Protein AF-A0A7W7C8W6-F1 (afdb_monomer_lite)

pLDDT: mean 89.53, std 11.48, range [35.94, 97.94]

Organism: NCBI:txid43355

Structure (mmCIF, N/CA/C/O backbone):
data_AF-A0A7W7C8W6-F1
#
_entry.id   AF-A0A7W7C8W6-F1
#
loop_
_atom_site.group_PDB
_atom_site.id
_atom_site.type_symbol
_atom_site.label_atom_id
_atom_site.label_alt_id
_atom_site.label_comp_id
_atom_site.label_asym_id
_atom_site.label_entity_id
_atom_site.label_seq_id
_atom_site.pdbx_PDB_ins_code
_atom_site.Cartn_x
_atom_site.Cartn_y
_atom_site.Cartn_z
_atom_site.occupancy
_atom_site.B_iso_or_equiv
_atom_site.auth_seq_id
_atom_site.auth_comp_id
_atom_site.auth_asym_id
_atom_site.auth_atom_id
_atom_site.pdbx_PDB_model_num
ATOM 1 N N . MET A 1 1 ? 19.438 -32.358 19.658 1.00 40.47 1 MET A N 1
ATOM 2 C CA . MET A 1 1 ? 19.385 -30.892 19.483 1.00 40.47 1 MET A CA 1
ATOM 3 C C . MET A 1 1 ? 19.204 -30.681 18.003 1.00 40.47 1 MET A C 1
ATOM 5 O O . MET A 1 1 ? 20.078 -31.104 17.265 1.00 40.47 1 MET A O 1
ATOM 9 N N . SER A 1 2 ? 18.005 -30.275 17.596 1.00 38.00 2 SER A N 1
ATOM 10 C CA . SER A 1 2 ? 17.568 -30.376 16.208 1.00 38.00 2 SER A CA 1
ATOM 11 C C . SER A 1 2 ? 18.281 -29.366 15.314 1.00 38.00 2 SER A C 1
ATOM 13 O O . SER A 1 2 ? 18.560 -28.243 15.733 1.00 38.00 2 SER A O 1
ATOM 15 N N . ASP A 1 3 ? 18.510 -29.778 14.070 1.00 37.16 3 ASP A N 1
ATOM 16 C CA . ASP A 1 3 ? 19.048 -29.007 12.943 1.00 37.16 3 ASP A CA 1
ATOM 17 C C . ASP A 1 3 ? 18.160 -27.810 12.514 1.00 37.16 3 ASP A C 1
ATOM 19 O O . ASP A 1 3 ? 18.299 -27.282 11.417 1.00 37.16 3 ASP A O 1
ATOM 23 N N . TYR A 1 4 ? 17.282 -27.313 13.395 1.00 40.34 4 TYR A N 1
ATOM 24 C CA . TYR A 1 4 ? 16.317 -26.229 13.147 1.00 40.34 4 TYR A CA 1
ATOM 25 C C . TYR A 1 4 ? 16.946 -24.849 12.889 1.00 40.34 4 TYR A C 1
ATOM 27 O O . TYR A 1 4 ? 16.232 -23.882 12.650 1.00 40.34 4 TYR A O 1
ATOM 35 N N . TRP A 1 5 ? 18.274 -24.731 1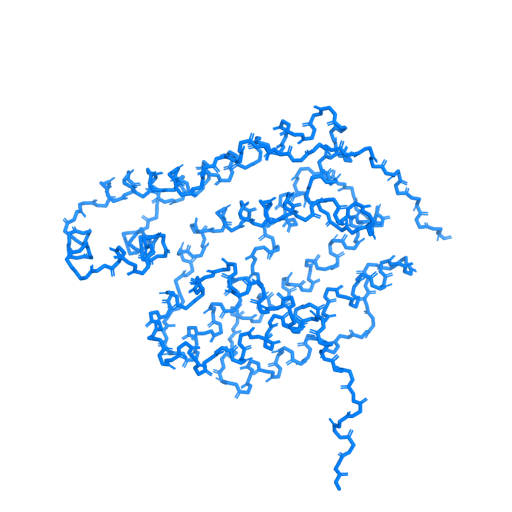2.954 1.00 36.94 5 TRP A N 1
ATOM 36 C CA . TRP A 1 5 ? 18.993 -23.476 12.724 1.00 36.94 5 TRP A CA 1
ATOM 37 C C . TRP A 1 5 ? 19.687 -23.411 11.357 1.00 36.94 5 TRP A C 1
ATOM 39 O O . TRP A 1 5 ? 20.414 -22.451 11.106 1.00 36.94 5 TRP A O 1
ATOM 49 N N . GLN A 1 6 ? 19.495 -24.394 10.469 1.00 35.94 6 GLN A N 1
ATOM 50 C CA . GLN A 1 6 ? 20.176 -24.431 9.165 1.00 35.94 6 GLN A CA 1
ATOM 51 C C . GLN A 1 6 ? 19.310 -24.062 7.948 1.00 35.94 6 GLN A C 1
ATOM 53 O O . GLN A 1 6 ? 19.853 -23.972 6.851 1.00 35.94 6 GLN A O 1
ATOM 58 N N . GLU A 1 7 ? 18.021 -23.753 8.107 1.00 47.50 7 GLU A N 1
ATOM 59 C CA . GLU A 1 7 ? 17.127 -23.501 6.966 1.00 47.50 7 GLU A CA 1
ATOM 60 C C . GLU A 1 7 ? 16.737 -22.013 6.820 1.00 47.50 7 GLU A C 1
ATOM 62 O O . GLU A 1 7 ? 16.164 -21.402 7.715 1.00 47.50 7 GLU A O 1
ATOM 67 N N . HIS A 1 8 ? 17.102 -21.439 5.665 1.00 53.28 8 HIS A N 1
ATOM 68 C CA . HIS A 1 8 ? 16.510 -20.266 4.995 1.00 53.28 8 HIS A CA 1
ATOM 69 C C . HIS A 1 8 ? 16.128 -19.051 5.866 1.00 53.28 8 HIS A C 1
ATOM 71 O O . HIS A 1 8 ? 14.981 -18.603 5.890 1.00 53.28 8 HIS A O 1
ATOM 77 N N . HIS A 1 9 ? 17.127 -18.456 6.519 1.00 77.19 9 HIS A N 1
ATOM 78 C CA . HIS A 1 9 ? 16.976 -17.303 7.413 1.00 77.19 9 HIS A CA 1
ATOM 79 C C . HIS A 1 9 ? 16.576 -16.002 6.698 1.00 77.19 9 HIS A C 1
ATOM 81 O O . HIS A 1 9 ? 17.183 -15.625 5.694 1.00 77.19 9 HIS A O 1
ATOM 87 N N . ILE A 1 10 ? 15.629 -15.252 7.279 1.00 87.00 10 ILE A N 1
ATOM 88 C CA . ILE A 1 10 ? 15.452 -13.819 6.981 1.00 87.00 10 ILE A CA 1
ATOM 89 C C . ILE A 1 10 ? 16.785 -13.124 7.261 1.00 87.00 10 ILE A C 1
ATOM 91 O O . ILE A 1 10 ? 17.295 -13.161 8.385 1.00 87.00 10 ILE A O 1
ATOM 95 N N . SER A 1 11 ? 17.364 -12.491 6.242 1.00 88.31 11 SER A N 1
ATOM 96 C CA . SER A 1 11 ? 18.671 -11.855 6.379 1.00 88.31 11 SER A CA 1
ATOM 97 C C . SER A 1 11 ? 18.609 -10.629 7.300 1.00 88.31 11 SER A C 1
ATOM 99 O O . SER A 1 11 ? 17.556 -10.023 7.522 1.00 88.31 11 SER A O 1
ATOM 101 N N . TYR A 1 12 ? 19.767 -10.200 7.809 1.00 88.69 12 TYR A N 1
ATOM 102 C CA . TYR A 1 12 ? 19.863 -8.936 8.545 1.00 88.69 12 TYR A CA 1
ATOM 103 C C . TYR A 1 12 ? 19.334 -7.750 7.720 1.00 88.69 12 TYR A C 1
ATOM 105 O O . TYR A 1 12 ? 18.649 -6.884 8.257 1.00 88.69 12 TYR A O 1
ATOM 113 N N . GLN A 1 13 ? 19.606 -7.730 6.411 1.00 85.06 13 GLN A N 1
ATOM 114 C CA . GLN A 1 13 ? 19.151 -6.667 5.513 1.00 85.06 13 GLN A CA 1
ATOM 115 C C . GLN A 1 13 ? 17.622 -6.639 5.389 1.00 85.06 13 GLN A C 1
ATOM 117 O O . GLN A 1 13 ? 17.035 -5.561 5.459 1.00 85.06 13 GLN A O 1
ATOM 122 N N . MET A 1 14 ? 16.974 -7.804 5.287 1.00 91.12 14 MET A N 1
ATOM 123 C CA . MET A 1 14 ? 15.509 -7.914 5.246 1.00 91.12 14 MET A CA 1
ATOM 124 C C . MET A 1 14 ? 14.875 -7.417 6.550 1.00 91.12 14 MET A C 1
ATOM 126 O O . MET A 1 14 ? 13.929 -6.631 6.517 1.00 91.12 14 MET A O 1
ATOM 130 N N . ASN A 1 15 ? 15.447 -7.781 7.702 1.00 91.88 15 ASN A N 1
ATOM 131 C CA . ASN A 1 15 ? 15.009 -7.258 9.001 1.00 91.88 15 ASN A CA 1
ATOM 132 C C . ASN A 1 15 ? 15.221 -5.740 9.119 1.00 91.88 15 ASN A C 1
ATOM 134 O O . ASN A 1 15 ? 14.347 -5.022 9.606 1.00 91.88 15 ASN A O 1
ATOM 138 N N . ALA A 1 16 ? 16.358 -5.222 8.650 1.00 89.50 16 ALA A N 1
ATOM 139 C CA . ALA A 1 16 ? 16.623 -3.787 8.645 1.00 89.50 16 ALA A CA 1
ATOM 140 C C . ALA A 1 16 ? 15.630 -3.026 7.746 1.00 89.50 16 ALA A C 1
ATOM 142 O O . ALA A 1 16 ? 15.145 -1.965 8.142 1.00 89.50 16 ALA A O 1
ATOM 143 N N . ARG A 1 17 ? 15.280 -3.573 6.571 1.00 88.12 17 ARG A N 1
ATOM 144 C CA . ARG A 1 17 ? 14.260 -3.007 5.670 1.00 88.12 17 ARG A CA 1
ATOM 145 C C . ARG A 1 17 ? 12.871 -3.045 6.316 1.00 88.12 17 ARG A C 1
ATOM 147 O O . ARG A 1 17 ? 12.178 -2.032 6.301 1.00 88.12 17 ARG A O 1
ATOM 154 N N . ALA A 1 18 ? 12.511 -4.142 6.987 1.00 92.75 18 ALA A N 1
ATOM 155 C CA . ALA A 1 18 ? 11.279 -4.254 7.775 1.00 92.75 18 ALA A CA 1
ATOM 156 C C . ALA A 1 18 ? 11.186 -3.191 8.878 1.00 92.75 18 ALA A C 1
ATOM 158 O O . ALA A 1 18 ? 10.145 -2.553 9.031 1.00 92.75 18 ALA A O 1
ATOM 159 N N . HIS A 1 19 ? 12.274 -2.942 9.610 1.00 93.38 19 HIS A N 1
ATOM 160 C CA . HIS A 1 19 ? 12.319 -1.878 10.613 1.00 93.38 19 HIS A CA 1
ATOM 161 C C . HIS A 1 19 ? 12.107 -0.488 10.011 1.00 93.38 19 HIS A C 1
ATOM 163 O O . HIS A 1 19 ? 11.262 0.252 10.511 1.00 93.38 19 HIS A O 1
ATOM 169 N N . ARG A 1 20 ? 12.822 -0.151 8.929 1.00 88.69 20 ARG A N 1
ATOM 170 C CA . ARG A 1 20 ? 12.651 1.144 8.251 1.00 88.69 20 ARG A CA 1
ATOM 171 C C . ARG A 1 20 ? 11.220 1.337 7.761 1.00 88.69 20 ARG A C 1
ATOM 173 O O . ARG A 1 20 ? 10.643 2.390 8.002 1.00 88.69 20 ARG A O 1
ATOM 180 N N . PHE A 1 21 ? 10.634 0.308 7.151 1.00 87.94 21 PHE A N 1
ATOM 181 C CA . PHE A 1 21 ? 9.256 0.360 6.665 1.00 87.94 21 PHE A CA 1
ATOM 182 C C . PHE A 1 21 ? 8.245 0.562 7.803 1.00 87.94 21 PHE A C 1
ATOM 184 O O . PHE A 1 21 ? 7.331 1.377 7.703 1.00 87.94 21 PHE A O 1
ATOM 191 N N . LEU A 1 22 ? 8.436 -0.117 8.937 1.00 90.38 22 LEU A N 1
ATOM 192 C CA . LEU A 1 22 ? 7.602 0.083 10.125 1.00 90.38 22 LEU A CA 1
ATOM 193 C C . LEU A 1 22 ? 7.703 1.496 10.701 1.00 90.38 22 LEU A C 1
ATOM 195 O O . LEU A 1 22 ? 6.698 2.044 11.163 1.00 90.38 22 LEU A O 1
ATOM 199 N N . ASP A 1 23 ? 8.905 2.064 10.699 1.00 88.94 23 ASP A N 1
ATOM 200 C CA . ASP A 1 23 ? 9.144 3.417 11.189 1.00 88.94 23 ASP A CA 1
ATOM 201 C C . ASP A 1 23 ? 8.553 4.460 10.220 1.00 88.94 23 ASP A C 1
ATOM 203 O O . ASP A 1 23 ? 7.921 5.410 10.683 1.00 88.94 23 ASP A O 1
ATOM 207 N N . TYR A 1 24 ? 8.638 4.227 8.901 1.00 82.88 24 TYR A N 1
ATOM 208 C CA . TYR A 1 24 ? 7.959 5.018 7.863 1.00 82.88 24 TYR A CA 1
ATOM 209 C C . TYR A 1 24 ? 6.437 5.022 8.054 1.00 82.88 24 TYR A C 1
ATOM 211 O O . TYR A 1 24 ? 5.813 6.082 8.129 1.00 82.88 24 TYR A O 1
ATOM 219 N N . LEU A 1 25 ? 5.835 3.841 8.242 1.00 82.81 25 LEU A N 1
ATOM 220 C CA . LEU A 1 25 ? 4.402 3.717 8.520 1.00 82.81 25 LEU A CA 1
ATOM 221 C C . LEU A 1 25 ? 3.999 4.367 9.853 1.00 82.81 25 LEU A C 1
ATOM 223 O O . LEU A 1 25 ? 2.813 4.615 10.075 1.00 82.81 25 LEU A O 1
ATOM 227 N N . ASN A 1 26 ? 4.947 4.641 10.757 1.00 82.62 26 ASN A N 1
ATOM 228 C CA . ASN A 1 26 ? 4.735 5.379 12.005 1.00 82.62 26 ASN A CA 1
ATOM 229 C C . ASN A 1 26 ? 3.514 4.875 12.806 1.00 82.62 26 ASN A C 1
ATOM 231 O O . ASN A 1 26 ? 2.626 5.632 13.224 1.00 82.62 26 ASN A O 1
ATOM 235 N N . GLY A 1 27 ? 3.433 3.550 12.952 1.00 82.75 27 GLY A N 1
ATOM 236 C CA . GLY A 1 27 ? 2.354 2.878 13.672 1.00 82.75 27 GLY A CA 1
ATOM 237 C C . GLY A 1 27 ? 1.001 2.864 12.955 1.00 82.75 27 GLY A C 1
ATOM 238 O O . GLY A 1 27 ? 0.001 2.572 13.602 1.00 82.75 27 GLY A O 1
ATOM 239 N N . PHE A 1 28 ? 0.934 3.138 11.649 1.00 85.38 28 PHE A N 1
ATOM 240 C CA . PHE A 1 28 ? -0.309 3.120 10.865 1.00 85.38 28 PHE A CA 1
ATOM 241 C C . PHE A 1 28 ? -1.174 1.880 11.140 1.00 85.38 28 PHE A C 1
ATOM 243 O O . PHE A 1 28 ? -2.327 2.026 11.545 1.00 85.38 28 PHE A O 1
ATOM 250 N N . ASN A 1 29 ? -0.610 0.668 11.036 1.00 87.56 29 ASN A N 1
ATOM 251 C CA . ASN A 1 29 ? -1.344 -0.583 11.281 1.00 87.56 29 ASN A CA 1
ATOM 252 C C . ASN A 1 29 ? -1.910 -0.672 12.713 1.00 87.56 29 ASN A C 1
ATOM 254 O O . ASN A 1 29 ? -2.996 -1.200 12.940 1.00 87.56 29 ASN A O 1
ATOM 258 N N . LEU A 1 30 ? -1.186 -0.121 13.690 1.00 89.06 30 LEU A N 1
ATOM 259 C CA . LEU A 1 30 ? -1.541 -0.157 15.110 1.00 89.06 30 LEU A CA 1
ATOM 260 C C . LEU A 1 30 ? -2.750 0.735 15.436 1.00 89.06 30 LEU A C 1
ATOM 262 O O . LEU A 1 30 ? -3.460 0.485 16.416 1.00 89.06 30 LEU A O 1
ATOM 266 N N . ARG A 1 31 ? -3.015 1.764 14.619 1.00 85.88 31 ARG A N 1
ATOM 267 C CA . ARG A 1 31 ? -4.116 2.714 14.850 1.00 85.88 31 ARG A CA 1
ATOM 268 C C . ARG A 1 31 ? -5.490 2.090 14.630 1.00 85.88 31 ARG A C 1
ATOM 270 O O . ARG A 1 31 ? -6.416 2.447 15.356 1.00 85.88 31 ARG A O 1
ATOM 277 N N . PHE A 1 32 ? -5.606 1.130 13.709 1.00 83.88 32 PHE A N 1
ATOM 278 C CA . PHE A 1 32 ? -6.861 0.425 13.411 1.00 83.88 32 PHE A CA 1
ATOM 279 C C . PHE A 1 32 ? -7.350 -0.411 14.594 1.00 83.88 32 PHE A C 1
ATOM 281 O O . PHE A 1 32 ? -8.530 -0.376 14.927 1.00 83.88 32 PHE A O 1
ATOM 288 N N . GLY A 1 33 ? -6.431 -1.091 15.284 1.00 82.75 33 GLY A N 1
ATOM 289 C CA . GLY A 1 33 ? -6.731 -1.835 16.508 1.00 82.75 33 GLY A CA 1
ATOM 290 C C . GLY A 1 33 ? -6.661 -0.990 17.785 1.00 82.75 33 GLY A C 1
ATOM 291 O O . GLY A 1 33 ? -6.799 -1.530 18.880 1.00 82.75 33 GLY A O 1
ATOM 292 N N . HIS A 1 34 ? -6.392 0.319 17.696 1.00 85.88 34 HIS A N 1
ATOM 293 C CA . HIS A 1 34 ? -6.176 1.202 18.853 1.00 85.88 34 HIS A CA 1
ATOM 294 C C . HIS A 1 34 ? -5.159 0.644 19.864 1.00 85.88 34 HIS A C 1
ATOM 296 O O . HIS A 1 34 ? -5.422 0.575 21.068 1.00 85.88 34 HIS A O 1
ATOM 302 N N . TYR A 1 35 ? -4.019 0.155 19.378 1.00 90.31 35 TYR A N 1
ATOM 303 C CA . TYR A 1 35 ? -2.951 -0.372 20.227 1.00 90.31 35 TYR A CA 1
ATOM 304 C C . TYR A 1 35 ? -2.388 0.705 21.160 1.00 90.31 35 TYR A C 1
ATOM 306 O O . TYR A 1 35 ? -2.046 1.807 20.738 1.00 90.31 35 TYR A O 1
ATOM 314 N N . THR A 1 36 ? -2.259 0.371 22.442 1.00 90.31 36 THR A N 1
ATOM 315 C CA . THR A 1 36 ? -1.471 1.160 23.396 1.00 90.31 36 THR A CA 1
ATOM 316 C C . THR A 1 36 ? 0.022 1.003 23.104 1.00 90.31 36 THR A C 1
ATOM 318 O O . THR A 1 36 ? 0.437 0.027 22.483 1.00 90.31 36 THR A O 1
ATOM 321 N N . ALA A 1 37 ? 0.861 1.905 23.619 1.00 90.12 37 ALA A N 1
ATOM 322 C CA . ALA A 1 37 ? 2.315 1.794 23.466 1.00 90.12 37 ALA A CA 1
ATOM 323 C C . ALA A 1 37 ? 2.876 0.455 23.994 1.00 90.12 37 ALA A C 1
ATOM 325 O O . ALA A 1 37 ? 3.770 -0.131 23.388 1.00 90.12 37 ALA A O 1
ATOM 326 N N . ALA A 1 38 ? 2.322 -0.061 25.097 1.00 93.75 38 ALA A N 1
ATOM 327 C CA . ALA A 1 38 ? 2.736 -1.341 25.666 1.00 93.75 38 ALA A CA 1
ATOM 328 C C . ALA A 1 38 ? 2.326 -2.531 24.784 1.00 93.75 38 ALA A C 1
ATOM 330 O O . ALA A 1 38 ? 3.111 -3.458 24.597 1.00 93.75 38 ALA A O 1
ATOM 331 N N . GLU A 1 39 ? 1.115 -2.512 24.222 1.00 94.88 39 GLU A N 1
ATOM 332 C CA . GLU A 1 39 ? 0.672 -3.543 23.276 1.00 94.88 39 GLU A CA 1
ATOM 333 C C . GLU A 1 39 ? 1.477 -3.475 21.974 1.00 94.88 39 GLU A C 1
ATOM 335 O O . GLU A 1 39 ? 1.936 -4.506 21.492 1.00 94.88 39 GLU A O 1
ATOM 340 N N . ALA A 1 40 ? 1.711 -2.268 21.449 1.00 93.44 40 ALA A N 1
ATOM 341 C CA . ALA A 1 40 ? 2.534 -2.022 20.268 1.00 93.44 40 ALA A CA 1
ATOM 342 C C . ALA A 1 40 ? 3.946 -2.600 20.430 1.00 93.44 40 ALA A C 1
ATOM 344 O O . ALA A 1 40 ? 4.436 -3.298 19.545 1.00 93.44 40 ALA A O 1
ATOM 345 N N . ALA A 1 41 ? 4.580 -2.379 21.587 1.00 93.81 41 ALA A N 1
ATOM 346 C CA . ALA A 1 41 ? 5.891 -2.947 21.890 1.00 93.81 41 ALA A CA 1
ATOM 347 C C . ALA A 1 41 ? 5.882 -4.487 21.893 1.00 93.81 41 ALA A C 1
ATOM 349 O O . ALA A 1 41 ? 6.848 -5.099 21.444 1.00 93.81 41 ALA A O 1
ATOM 350 N N . ARG A 1 42 ? 4.790 -5.117 22.351 1.00 95.31 42 ARG A N 1
ATOM 351 C CA . ARG A 1 42 ? 4.650 -6.585 22.376 1.00 95.31 42 ARG A CA 1
ATOM 352 C C . ARG A 1 42 ? 4.468 -7.192 20.989 1.00 95.31 42 ARG A C 1
ATOM 354 O O . ARG A 1 42 ? 4.989 -8.274 20.749 1.00 95.31 42 ARG A O 1
ATOM 361 N N . VAL A 1 43 ? 3.745 -6.520 20.091 1.00 96.06 43 VAL A N 1
ATOM 362 C CA . VAL A 1 43 ? 3.512 -7.026 18.725 1.00 96.06 43 VAL A CA 1
ATOM 363 C C . VAL A 1 43 ? 4.586 -6.599 17.726 1.00 96.06 43 VAL A C 1
ATOM 365 O O . VAL A 1 43 ? 4.661 -7.171 16.644 1.00 96.06 43 VAL A O 1
ATOM 368 N N . ARG A 1 44 ? 5.462 -5.645 18.070 1.00 95.00 44 ARG A N 1
ATOM 369 C CA . ARG A 1 44 ? 6.531 -5.177 17.170 1.00 95.00 44 ARG A CA 1
ATOM 370 C C . ARG A 1 44 ? 7.418 -6.310 16.623 1.00 95.00 44 ARG A C 1
ATOM 372 O O . ARG A 1 44 ? 7.659 -6.282 15.421 1.00 95.00 44 ARG A O 1
ATOM 379 N N . PRO A 1 45 ? 7.867 -7.312 17.408 1.00 95.12 45 PRO A N 1
ATOM 380 C CA . PRO A 1 45 ? 8.649 -8.424 16.860 1.00 95.12 45 PRO A CA 1
ATOM 381 C C . PRO A 1 45 ? 7.906 -9.210 15.771 1.00 95.12 45 PRO A C 1
ATOM 383 O O . PRO A 1 45 ? 8.490 -9.509 14.735 1.00 95.12 45 PRO A O 1
ATOM 386 N N . LEU A 1 46 ? 6.606 -9.467 15.960 1.00 95.69 46 LEU A N 1
ATOM 387 C CA . LEU A 1 46 ? 5.759 -10.098 14.942 1.00 95.69 46 LEU A CA 1
ATOM 388 C C . LEU A 1 46 ? 5.689 -9.239 13.676 1.00 95.69 46 LEU A C 1
ATOM 390 O O . LEU A 1 46 ? 5.828 -9.760 12.576 1.00 95.69 46 LEU A O 1
ATOM 394 N N . MET A 1 47 ? 5.488 -7.927 13.820 1.00 96.44 47 MET A N 1
ATOM 395 C CA . MET A 1 47 ? 5.415 -7.019 12.672 1.00 96.44 47 MET A CA 1
ATOM 396 C C . MET A 1 47 ? 6.725 -7.008 11.870 1.00 96.44 47 MET A C 1
ATOM 398 O O . MET A 1 47 ? 6.692 -7.002 10.642 1.00 96.44 47 MET A O 1
ATOM 402 N N . VAL A 1 48 ? 7.873 -7.024 12.559 1.00 95.81 48 VAL A N 1
ATOM 403 C CA . VAL A 1 48 ? 9.196 -7.107 11.920 1.00 95.81 48 VAL A CA 1
ATOM 404 C C . VAL A 1 48 ? 9.336 -8.426 11.168 1.00 95.81 48 VAL A C 1
ATOM 406 O O . VAL A 1 48 ? 9.705 -8.408 9.999 1.00 95.81 48 VAL A O 1
ATOM 409 N N . GLN A 1 49 ? 8.976 -9.548 11.795 1.00 95.88 49 GLN A N 1
ATOM 410 C CA . GLN A 1 49 ? 9.036 -10.864 11.160 1.00 95.88 49 GLN A CA 1
ATOM 411 C C . GLN A 1 49 ? 8.107 -10.957 9.941 1.00 95.88 49 GLN A C 1
ATOM 413 O O . GLN A 1 49 ? 8.518 -11.465 8.902 1.00 95.88 49 GLN A O 1
ATOM 418 N N . TYR A 1 50 ? 6.883 -10.429 10.034 1.00 96.56 50 TYR A N 1
ATOM 419 C CA . TYR A 1 50 ? 5.918 -10.406 8.932 1.00 96.56 50 TYR A CA 1
ATOM 420 C C . TYR A 1 50 ? 6.493 -9.691 7.702 1.00 96.56 50 TYR A C 1
ATOM 422 O O . TYR A 1 50 ? 6.518 -10.257 6.609 1.00 96.56 50 TYR A O 1
ATOM 430 N N . TYR A 1 51 ? 7.016 -8.473 7.877 1.00 95.69 51 TYR A N 1
ATOM 431 C CA . TYR A 1 51 ? 7.635 -7.742 6.769 1.00 95.69 51 TYR A CA 1
ATOM 432 C C . TYR A 1 51 ? 8.977 -8.348 6.343 1.00 95.69 51 TYR A C 1
ATOM 434 O O . TYR A 1 51 ? 9.321 -8.292 5.168 1.00 95.69 51 TYR A O 1
ATOM 442 N N . GLY A 1 52 ? 9.723 -8.976 7.251 1.00 95.38 52 GLY A N 1
ATOM 443 C CA . GLY A 1 52 ? 10.927 -9.728 6.906 1.00 95.38 52 GLY A CA 1
ATOM 444 C C . GLY A 1 52 ? 10.630 -10.895 5.958 1.00 95.38 52 GLY A C 1
ATOM 445 O O . GLY A 1 52 ? 11.362 -11.091 4.992 1.00 95.38 52 GLY A O 1
ATOM 446 N N . LEU A 1 53 ? 9.529 -11.623 6.182 1.00 95.81 53 LEU A N 1
ATOM 447 C CA . LEU A 1 53 ? 9.066 -12.699 5.297 1.00 95.81 53 LEU A CA 1
ATOM 448 C C . LEU A 1 53 ? 8.558 -12.171 3.954 1.00 95.81 53 LEU A C 1
ATOM 450 O O . LEU A 1 53 ? 8.832 -12.781 2.925 1.00 95.81 53 LEU A O 1
ATOM 454 N N . MET A 1 54 ? 7.882 -11.020 3.946 1.00 95.44 54 MET A N 1
ATOM 455 C CA . MET A 1 54 ? 7.549 -10.312 2.706 1.00 95.44 54 MET A CA 1
ATOM 456 C C . MET A 1 54 ? 8.825 -10.006 1.903 1.00 95.44 54 MET A C 1
ATOM 458 O O . MET A 1 54 ? 8.930 -10.399 0.749 1.00 95.44 54 MET A O 1
ATOM 462 N N . TYR A 1 55 ? 9.843 -9.396 2.518 1.00 93.81 55 TYR A N 1
ATOM 463 C CA . TYR A 1 55 ? 11.105 -9.104 1.824 1.00 93.81 55 TYR A CA 1
ATOM 464 C C . TYR A 1 55 ? 11.907 -10.354 1.437 1.00 93.81 55 TYR A C 1
ATOM 466 O O . TYR A 1 55 ? 12.682 -10.311 0.484 1.00 93.81 55 TYR A O 1
ATOM 474 N N . LYS A 1 56 ? 11.727 -11.480 2.138 1.00 94.69 56 LYS A N 1
ATOM 475 C CA . LYS A 1 56 ? 12.240 -12.781 1.686 1.00 94.69 56 LYS A CA 1
ATOM 476 C C . LYS A 1 56 ? 11.560 -13.212 0.386 1.00 94.69 56 LYS A C 1
ATOM 478 O O . LYS A 1 56 ? 12.260 -13.638 -0.526 1.00 94.69 56 LYS A O 1
ATOM 483 N N . GLY A 1 57 ? 10.235 -13.080 0.293 1.00 94.81 57 GLY A N 1
ATOM 484 C CA . GLY A 1 57 ? 9.481 -13.336 -0.937 1.00 94.81 57 GLY A CA 1
ATOM 485 C C . GLY A 1 57 ? 9.969 -12.469 -2.095 1.00 94.81 57 GLY A C 1
ATOM 486 O O . GLY A 1 57 ? 10.400 -13.011 -3.107 1.00 94.81 57 GLY A O 1
ATOM 487 N N . ASP A 1 58 ? 10.002 -11.152 -1.885 1.00 93.06 58 ASP A N 1
ATOM 488 C CA . ASP A 1 58 ? 10.530 -10.143 -2.818 1.00 93.06 58 ASP A CA 1
ATOM 489 C C . ASP A 1 58 ? 11.888 -10.568 -3.407 1.00 93.06 58 ASP A C 1
ATOM 491 O O . ASP A 1 58 ? 12.033 -10.788 -4.606 1.00 93.06 58 ASP A O 1
ATOM 495 N N . PHE A 1 59 ? 12.854 -10.860 -2.534 1.00 92.81 59 PHE A N 1
ATOM 496 C CA . PHE A 1 59 ? 14.194 -11.292 -2.925 1.00 92.81 59 PHE A CA 1
ATOM 497 C C . PHE A 1 59 ? 14.229 -12.598 -3.734 1.00 92.81 59 PHE A C 1
ATOM 499 O O . PHE A 1 59 ? 15.014 -12.717 -4.678 1.00 92.81 59 PHE A O 1
ATOM 506 N N . LEU A 1 60 ? 13.419 -13.597 -3.368 1.00 94.25 60 LEU A N 1
ATOM 507 C CA . LEU A 1 60 ? 13.352 -14.866 -4.102 1.00 94.25 60 LEU A CA 1
ATOM 508 C C . LEU A 1 60 ? 12.798 -14.653 -5.516 1.00 94.25 60 LEU A C 1
ATOM 510 O O . LEU A 1 60 ? 13.325 -15.225 -6.474 1.00 94.25 60 LEU A O 1
ATOM 514 N N . TYR A 1 61 ? 11.776 -13.807 -5.657 1.00 94.69 61 TYR A N 1
ATOM 515 C CA . TYR A 1 61 ? 11.217 -13.457 -6.960 1.00 94.69 61 TYR A CA 1
ATOM 516 C C . TYR A 1 61 ? 12.185 -12.620 -7.793 1.00 94.69 61 TYR A C 1
ATOM 518 O O . TYR A 1 61 ? 12.394 -12.948 -8.958 1.00 94.69 61 TYR A O 1
ATOM 526 N N . GLU A 1 62 ? 12.862 -11.627 -7.219 1.00 91.19 62 GLU A N 1
ATOM 527 C CA . GLU A 1 62 ? 13.907 -10.882 -7.929 1.00 91.19 62 GLU A CA 1
ATOM 528 C C . GLU A 1 62 ? 15.048 -11.794 -8.413 1.00 91.19 62 GLU A C 1
ATOM 530 O O . GLU A 1 62 ? 15.599 -11.601 -9.497 1.00 91.19 62 GLU A O 1
ATOM 535 N N . GLN A 1 63 ? 15.449 -12.804 -7.631 1.00 91.25 63 GLN A N 1
ATOM 536 C CA . GLN A 1 63 ? 16.435 -13.786 -8.095 1.00 91.25 63 GLN A CA 1
ATOM 537 C C . GLN A 1 63 ? 15.930 -14.577 -9.300 1.00 91.25 63 GLN A C 1
ATOM 539 O O . GLN A 1 63 ? 16.677 -14.744 -10.266 1.00 91.25 63 GLN A O 1
ATOM 544 N N . ALA A 1 64 ? 14.682 -15.048 -9.265 1.00 93.38 64 ALA A N 1
ATOM 545 C CA . ALA A 1 64 ? 14.078 -15.721 -10.409 1.00 93.38 64 ALA A CA 1
ATOM 546 C C . ALA A 1 64 ? 14.018 -14.802 -11.636 1.00 93.38 64 ALA A C 1
ATOM 548 O O . ALA A 1 64 ? 14.400 -15.233 -12.724 1.00 93.38 64 ALA A O 1
ATOM 549 N N . GLN A 1 65 ? 13.666 -13.526 -11.459 1.00 91.75 65 GLN A N 1
ATOM 550 C CA . GLN A 1 65 ? 13.651 -12.530 -12.533 1.00 91.75 65 GLN A CA 1
ATOM 551 C C . GLN A 1 65 ? 15.041 -12.356 -13.161 1.00 91.75 65 GLN A C 1
ATOM 553 O O . GLN A 1 65 ? 15.170 -12.386 -14.384 1.00 91.75 65 GLN A O 1
ATOM 558 N N . ARG A 1 66 ? 16.107 -12.274 -12.349 1.00 89.00 66 ARG A N 1
ATOM 559 C CA . ARG A 1 66 ? 17.502 -12.225 -12.840 1.00 89.00 66 ARG A CA 1
ATOM 560 C C . ARG A 1 66 ? 17.901 -13.487 -13.619 1.00 89.00 66 ARG A C 1
ATOM 562 O O . ARG A 1 66 ? 18.800 -13.428 -14.454 1.00 89.00 66 ARG A O 1
ATOM 569 N N . MET A 1 67 ? 17.233 -14.613 -13.367 1.00 92.38 67 MET A N 1
ATOM 570 C CA . MET A 1 67 ? 17.378 -15.869 -14.114 1.00 92.38 67 MET A CA 1
ATOM 571 C C . MET A 1 67 ? 16.381 -16.009 -15.279 1.00 92.38 67 MET A C 1
ATOM 573 O O . MET A 1 67 ? 16.365 -17.048 -15.936 1.00 92.38 67 MET A O 1
ATOM 577 N N . GLY A 1 68 ? 15.566 -14.987 -15.555 1.00 92.12 68 GLY A N 1
ATOM 578 C CA . GLY A 1 68 ? 14.597 -14.984 -16.651 1.00 92.12 68 GLY A CA 1
ATOM 579 C C . GLY A 1 68 ? 13.271 -15.684 -16.343 1.00 92.12 68 GLY A C 1
ATOM 580 O O . GLY A 1 68 ? 12.622 -16.153 -17.271 1.00 92.12 68 GLY A O 1
ATOM 581 N N . SER A 1 69 ? 12.867 -15.795 -15.073 1.00 94.94 69 SER A N 1
ATOM 582 C CA . SER A 1 69 ? 11.587 -16.396 -14.674 1.00 94.94 69 SER A CA 1
ATOM 583 C C . SER A 1 69 ? 10.754 -15.468 -13.792 1.00 94.94 69 SER A C 1
ATOM 585 O O . SER A 1 69 ? 11.258 -14.862 -12.851 1.00 94.94 69 SER A O 1
ATOM 587 N N . SER A 1 70 ? 9.450 -15.395 -14.060 1.00 94.69 70 SER A N 1
ATOM 588 C CA . SER A 1 70 ? 8.472 -14.679 -13.229 1.00 94.69 70 SER A CA 1
ATOM 589 C C . SER A 1 70 ? 7.925 -15.514 -12.062 1.00 94.69 70 SER A C 1
ATOM 591 O O . SER A 1 70 ? 7.064 -15.055 -11.312 1.00 94.69 70 SER A O 1
ATOM 593 N N . THR A 1 71 ? 8.411 -16.745 -11.890 1.00 95.38 71 THR A N 1
ATOM 594 C CA . THR A 1 71 ? 7.953 -17.684 -10.859 1.00 95.38 71 THR A CA 1
ATOM 595 C C . THR A 1 71 ? 9.125 -18.284 -10.100 1.00 95.38 71 THR A C 1
ATOM 597 O O . THR A 1 71 ? 10.204 -18.472 -10.657 1.00 95.38 71 THR A O 1
ATOM 600 N N . ILE A 1 72 ? 8.896 -18.645 -8.842 1.00 94.88 72 ILE A N 1
ATOM 601 C CA . ILE A 1 72 ? 9.882 -19.325 -8.001 1.00 94.88 72 ILE A CA 1
ATOM 602 C C . ILE A 1 72 ? 9.476 -20.782 -7.781 1.00 94.88 72 ILE A C 1
ATOM 604 O O . ILE A 1 72 ? 8.305 -21.130 -7.890 1.00 94.88 72 ILE A O 1
ATOM 608 N N . THR A 1 73 ? 10.441 -21.638 -7.452 1.00 92.50 73 THR A N 1
ATOM 609 C CA . THR A 1 73 ? 10.174 -23.002 -6.961 1.00 92.50 73 THR A CA 1
ATOM 610 C C . THR A 1 73 ? 10.181 -23.077 -5.434 1.00 92.50 73 THR A C 1
ATOM 612 O O . THR A 1 73 ? 9.568 -23.968 -4.852 1.00 92.50 73 THR A O 1
ATOM 615 N N . ASP A 1 74 ? 10.892 -22.157 -4.777 1.00 92.12 74 ASP A N 1
ATOM 616 C CA . ASP A 1 74 ? 10.992 -22.065 -3.321 1.00 92.12 74 ASP A CA 1
ATOM 617 C C . ASP A 1 74 ? 9.912 -21.128 -2.760 1.00 92.12 74 ASP A C 1
ATOM 619 O O . ASP A 1 74 ? 10.103 -19.921 -2.674 1.00 92.12 74 ASP A O 1
ATOM 623 N N . HIS A 1 75 ? 8.780 -21.686 -2.330 1.00 94.69 75 HIS A N 1
ATOM 624 C CA . HIS A 1 75 ? 7.705 -20.924 -1.678 1.00 94.69 75 HIS A CA 1
ATOM 625 C C . HIS A 1 75 ? 7.844 -20.884 -0.143 1.00 94.69 75 HIS A C 1
ATOM 627 O O . HIS A 1 75 ? 6.837 -20.754 0.562 1.00 94.69 75 HIS A O 1
ATOM 633 N N . SER A 1 76 ? 9.054 -21.033 0.412 1.00 94.06 76 SER A N 1
ATOM 634 C CA . SER A 1 76 ? 9.279 -21.044 1.870 1.00 94.06 76 SER A CA 1
ATOM 635 C C . SER A 1 76 ? 8.764 -19.779 2.557 1.00 94.06 76 SER A C 1
ATOM 637 O O . SER A 1 76 ? 8.114 -19.877 3.592 1.00 94.06 76 SER A O 1
ATOM 639 N N . TRP A 1 77 ? 8.939 -18.602 1.943 1.00 95.44 77 TRP A N 1
ATOM 640 C CA . TRP A 1 77 ? 8.441 -17.328 2.483 1.00 95.44 77 TRP A CA 1
ATOM 641 C C . TRP A 1 77 ? 6.929 -17.357 2.770 1.00 95.44 77 TRP A C 1
ATOM 643 O O . TRP A 1 77 ? 6.483 -16.866 3.808 1.00 95.44 77 TRP A O 1
ATOM 653 N N . LYS A 1 78 ? 6.142 -17.967 1.871 1.00 96.69 78 LYS A N 1
ATOM 654 C CA . LYS A 1 78 ? 4.681 -18.049 1.979 1.00 96.69 78 LYS A CA 1
ATOM 655 C C . LYS A 1 78 ? 4.284 -19.029 3.075 1.00 96.69 78 LYS A C 1
ATOM 657 O O . LYS A 1 78 ? 3.445 -18.703 3.910 1.00 96.69 78 LYS A O 1
ATOM 662 N N . HIS A 1 79 ? 4.913 -20.205 3.104 1.00 96.56 79 HIS A N 1
ATOM 663 C CA . HIS A 1 79 ? 4.674 -21.208 4.144 1.00 96.56 79 HIS A CA 1
ATOM 664 C C . HIS A 1 79 ? 5.008 -20.659 5.537 1.00 96.56 79 HIS A C 1
ATOM 666 O O . HIS A 1 79 ? 4.162 -20.707 6.427 1.00 96.56 79 HIS A O 1
ATOM 672 N N . GLU A 1 80 ? 6.179 -20.043 5.698 1.00 95.88 80 GLU A N 1
ATOM 673 C CA . GLU A 1 80 ? 6.615 -19.429 6.956 1.00 95.88 80 GLU A CA 1
ATOM 674 C C . GLU A 1 80 ? 5.702 -18.269 7.380 1.00 95.88 80 GLU A C 1
ATOM 676 O O . GLU A 1 80 ? 5.424 -18.107 8.566 1.00 95.88 80 GLU A O 1
ATOM 681 N N . MET A 1 81 ? 5.185 -17.475 6.434 1.00 96.69 81 MET A N 1
ATOM 682 C CA . MET A 1 81 ? 4.229 -16.404 6.739 1.00 96.69 81 MET A CA 1
ATOM 683 C C . MET A 1 81 ? 2.903 -16.973 7.248 1.00 96.69 81 MET A C 1
ATOM 685 O O . MET A 1 81 ? 2.354 -16.478 8.234 1.00 96.69 81 MET A O 1
ATOM 689 N N . ILE A 1 82 ? 2.405 -18.037 6.616 1.00 97.81 82 ILE A N 1
ATOM 690 C CA . ILE A 1 82 ? 1.195 -18.741 7.053 1.00 97.81 82 ILE A CA 1
ATOM 691 C C . ILE A 1 82 ? 1.395 -19.327 8.456 1.00 97.81 82 ILE A C 1
ATOM 693 O O . ILE A 1 82 ? 0.523 -19.166 9.312 1.00 97.81 82 ILE A O 1
ATOM 697 N N . GLU A 1 83 ? 2.523 -19.993 8.703 1.00 97.38 83 GLU A N 1
ATOM 698 C CA . GLU A 1 83 ? 2.853 -20.575 10.007 1.00 97.38 83 GLU A CA 1
ATOM 699 C C . GLU A 1 83 ? 2.990 -19.512 11.093 1.00 97.38 83 GLU A C 1
ATOM 701 O O . GLU A 1 83 ? 2.390 -19.658 12.159 1.00 97.38 83 GLU A O 1
ATOM 706 N N . LEU A 1 84 ? 3.697 -18.415 10.803 1.00 96.50 84 LEU A N 1
ATOM 707 C CA . LEU A 1 84 ? 3.822 -17.272 11.700 1.00 96.50 84 LEU A CA 1
ATOM 708 C C . LEU A 1 84 ? 2.438 -16.783 12.123 1.00 96.50 84 LEU A C 1
ATOM 710 O O . LEU A 1 84 ? 2.155 -16.699 13.311 1.00 96.50 84 LEU A O 1
ATOM 714 N N . ILE A 1 85 ? 1.556 -16.491 11.168 1.00 97.75 85 ILE A N 1
ATOM 715 C CA . ILE A 1 85 ? 0.247 -15.906 11.468 1.00 97.75 85 ILE A CA 1
ATOM 716 C C . ILE A 1 85 ? -0.659 -16.897 12.211 1.00 97.75 85 ILE A C 1
ATOM 718 O O . ILE A 1 85 ? -1.344 -16.514 13.164 1.00 97.75 85 ILE A O 1
ATOM 722 N N . LYS A 1 86 ? -0.655 -18.175 11.811 1.00 97.56 86 LYS A N 1
ATOM 723 C CA . LYS A 1 86 ? -1.399 -19.230 12.515 1.00 97.56 86 LYS A CA 1
ATOM 724 C C . LYS A 1 86 ? -0.893 -19.435 13.940 1.00 97.56 86 LYS A C 1
ATOM 726 O O . LYS A 1 86 ? -1.708 -19.671 14.820 1.00 97.56 86 LYS A O 1
ATOM 731 N N . GLY A 1 87 ? 0.409 -19.286 14.186 1.00 96.81 87 GLY A N 1
ATOM 732 C CA . GLY A 1 87 ? 0.997 -19.366 15.525 1.00 96.81 87 GLY A CA 1
ATOM 733 C C . GLY A 1 87 ? 0.500 -18.292 16.502 1.00 96.81 87 GLY A C 1
ATOM 734 O O . GLY A 1 87 ? 0.642 -18.462 17.709 1.00 96.81 87 GLY A O 1
ATOM 735 N N . TYR A 1 88 ? -0.107 -17.214 15.995 1.00 96.25 88 TYR A N 1
ATOM 736 C CA . TYR A 1 88 ? -0.769 -16.169 16.786 1.00 96.25 88 TYR A CA 1
ATOM 737 C C . TYR A 1 88 ? -2.305 -16.274 16.768 1.00 96.25 88 TYR A C 1
ATOM 739 O O . TYR A 1 88 ? -2.975 -15.316 17.149 1.00 96.25 88 TYR A O 1
ATOM 747 N N . ASP A 1 89 ? -2.868 -17.392 16.289 1.00 97.06 89 ASP A N 1
ATOM 748 C CA . ASP A 1 89 ? -4.315 -17.596 16.108 1.00 97.06 89 ASP A CA 1
ATOM 749 C C . ASP A 1 89 ? -4.990 -16.479 15.285 1.00 97.06 89 ASP A C 1
ATOM 751 O O . ASP A 1 89 ? -6.165 -16.159 15.456 1.00 97.06 89 ASP A O 1
ATOM 755 N N . ALA A 1 90 ? -4.235 -15.866 14.368 1.00 97.69 90 ALA A N 1
ATOM 756 C CA . ALA A 1 90 ? -4.643 -14.662 13.647 1.00 97.69 90 ALA A CA 1
ATOM 757 C C . ALA A 1 90 ? -5.028 -14.923 12.181 1.00 97.69 90 ALA A C 1
ATOM 759 O O . ALA A 1 90 ? -5.215 -13.984 11.404 1.00 97.69 90 ALA A O 1
ATOM 760 N N . TRP A 1 91 ? -5.126 -16.196 11.792 1.00 97.94 91 TRP A N 1
ATOM 761 C CA . TRP A 1 91 ? -5.418 -16.621 10.426 1.00 97.94 91 TRP A CA 1
ATOM 762 C C . TRP A 1 91 ? -6.925 -16.653 10.147 1.00 97.94 91 TRP A C 1
ATOM 764 O O . TRP A 1 91 ? -7.669 -17.379 10.804 1.00 97.94 91 TRP A O 1
ATOM 774 N N . ASP A 1 92 ? -7.365 -15.928 9.120 1.00 96.88 92 ASP A N 1
ATOM 775 C CA . ASP A 1 92 ? -8.732 -15.972 8.597 1.00 96.88 92 ASP A CA 1
ATOM 776 C C . ASP A 1 92 ? -8.746 -15.925 7.055 1.00 96.88 92 ASP A C 1
ATOM 778 O O . ASP A 1 92 ? -7.699 -15.906 6.403 1.00 96.88 92 ASP A O 1
ATOM 782 N N . GLY A 1 93 ? -9.941 -15.917 6.452 1.00 96.31 93 GLY A N 1
ATOM 783 C CA . GLY A 1 93 ? -10.087 -15.848 4.994 1.00 96.31 93 GLY A CA 1
ATOM 784 C C . GLY A 1 93 ? -9.604 -14.531 4.370 1.00 96.31 93 GLY A C 1
ATOM 785 O O . GLY A 1 93 ? -9.150 -14.531 3.229 1.00 96.31 93 GLY A O 1
ATOM 786 N N . GLY A 1 94 ? -9.660 -13.417 5.104 1.00 94.69 94 GLY A N 1
ATOM 787 C CA . GLY A 1 94 ? -9.174 -12.120 4.632 1.00 94.69 94 GLY A CA 1
ATOM 788 C C . GLY A 1 94 ? -7.649 -12.047 4.622 1.00 94.69 94 GLY A C 1
ATOM 789 O O . GLY A 1 94 ? -7.067 -11.517 3.680 1.00 94.69 94 GLY A O 1
ATOM 790 N N . VAL A 1 95 ? -6.995 -12.614 5.636 1.00 96.44 95 VAL A N 1
ATOM 791 C CA . VAL A 1 95 ? -5.540 -12.780 5.677 1.00 96.44 95 VAL A CA 1
ATOM 792 C C . VAL A 1 95 ? -5.081 -13.734 4.578 1.00 96.44 95 VAL A C 1
ATOM 794 O O . VAL A 1 95 ? -4.147 -13.397 3.856 1.00 96.44 95 VAL A O 1
ATOM 797 N N . ALA A 1 96 ? -5.754 -14.878 4.407 1.00 97.38 96 ALA A N 1
ATOM 798 C CA . ALA A 1 96 ? -5.440 -15.829 3.341 1.00 97.38 96 ALA A CA 1
ATOM 799 C C . ALA A 1 96 ? -5.455 -15.157 1.962 1.00 97.38 96 ALA A C 1
ATOM 801 O O . ALA A 1 96 ? -4.485 -15.259 1.216 1.00 97.38 96 ALA A O 1
ATOM 802 N N . HIS A 1 97 ? -6.509 -14.384 1.680 1.00 95.62 97 HIS A N 1
ATOM 803 C CA . HIS A 1 97 ? -6.619 -13.621 0.443 1.00 95.62 97 HIS A CA 1
ATOM 804 C C . HIS A 1 97 ? -5.454 -12.640 0.249 1.00 95.62 97 HIS A C 1
ATOM 806 O O . HIS A 1 97 ? -4.910 -12.571 -0.846 1.00 95.62 97 HIS A O 1
ATOM 812 N N . VAL A 1 98 ? -5.030 -11.912 1.290 1.00 94.88 98 VAL A N 1
ATOM 813 C CA . VAL A 1 98 ? -3.895 -10.980 1.160 1.00 94.88 98 VAL A CA 1
ATOM 814 C C . VAL A 1 98 ? -2.581 -11.712 0.884 1.00 94.88 98 VAL A C 1
ATOM 816 O O . VAL A 1 98 ? -1.784 -11.230 0.086 1.00 94.88 98 VAL A O 1
ATOM 819 N N . VAL A 1 99 ? -2.344 -12.867 1.511 1.00 96.19 99 VAL A N 1
ATOM 820 C CA . VAL A 1 99 ? -1.128 -13.660 1.260 1.00 96.19 99 VAL A CA 1
ATOM 821 C C . VAL A 1 99 ? -1.097 -14.182 -0.182 1.00 96.19 99 VAL A C 1
ATOM 823 O O . VAL A 1 99 ? -0.043 -14.158 -0.816 1.00 96.19 99 VAL A O 1
ATOM 826 N N . ASP A 1 100 ? -2.242 -14.601 -0.726 1.00 96.88 100 ASP A N 1
ATOM 827 C CA . ASP A 1 100 ? -2.354 -15.007 -2.133 1.00 96.88 100 ASP A CA 1
ATOM 828 C C . ASP A 1 100 ? -2.180 -13.820 -3.095 1.00 96.88 100 ASP A C 1
ATOM 830 O O . ASP A 1 100 ? -1.484 -13.936 -4.103 1.00 96.88 100 ASP A O 1
ATOM 834 N N . GLU A 1 101 ? -2.749 -12.657 -2.771 1.00 95.88 101 GLU A N 1
ATOM 835 C CA . GLU A 1 101 ? -2.563 -11.433 -3.558 1.00 95.88 101 GLU A CA 1
ATOM 836 C C . GLU A 1 101 ? -1.108 -10.947 -3.545 1.00 95.88 101 GLU A C 1
ATOM 838 O O . GLU A 1 101 ? -0.625 -10.452 -4.559 1.00 95.88 101 GLU A O 1
ATOM 843 N N . LEU A 1 102 ? -0.382 -11.126 -2.439 1.00 94.81 102 LEU A N 1
ATOM 844 C CA . LEU A 1 102 ? 1.039 -10.786 -2.361 1.00 94.81 102 LEU A CA 1
ATOM 845 C C . LEU A 1 102 ? 1.889 -11.673 -3.286 1.00 94.81 102 LEU A C 1
ATOM 847 O O . LEU A 1 102 ? 2.772 -11.179 -3.980 1.00 94.81 102 LEU A O 1
ATOM 851 N N . GLU A 1 103 ? 1.592 -12.971 -3.361 1.00 96.88 103 GLU A N 1
ATOM 852 C CA . GLU A 1 103 ? 2.240 -13.859 -4.335 1.00 96.88 103 GLU A CA 1
ATOM 853 C C . GLU A 1 103 ? 1.892 -13.461 -5.776 1.00 96.88 103 GLU A C 1
ATOM 855 O O . GLU A 1 103 ? 2.765 -13.397 -6.645 1.00 96.88 103 GLU A O 1
ATOM 860 N N . ARG A 1 104 ? 0.617 -13.134 -6.023 1.00 96.75 104 ARG A N 1
ATOM 861 C CA . ARG A 1 104 ? 0.149 -12.653 -7.326 1.00 96.75 104 ARG A CA 1
ATOM 862 C C . ARG A 1 104 ? 0.858 -11.369 -7.747 1.00 96.75 104 ARG A C 1
ATOM 864 O O . ARG A 1 104 ? 1.188 -11.235 -8.924 1.00 96.75 104 ARG A O 1
ATOM 871 N N . TYR A 1 105 ? 1.104 -10.461 -6.804 1.00 95.81 105 TYR A N 1
ATOM 872 C CA . TYR A 1 105 ? 1.896 -9.255 -7.019 1.00 95.81 105 TYR A CA 1
ATOM 873 C C . TYR A 1 105 ? 3.305 -9.595 -7.501 1.00 95.81 105 TYR A C 1
ATOM 875 O O . TYR A 1 105 ? 3.681 -9.131 -8.573 1.00 95.81 105 TYR A O 1
ATOM 883 N N . TYR A 1 106 ? 4.045 -10.452 -6.790 1.00 95.94 106 TYR A N 1
ATOM 884 C CA . TYR A 1 106 ? 5.419 -10.785 -7.180 1.00 95.94 106 TYR A CA 1
ATOM 885 C C . TYR A 1 106 ? 5.507 -11.443 -8.561 1.00 95.94 106 TYR A C 1
ATOM 887 O O . TYR A 1 106 ? 6.394 -11.124 -9.357 1.00 95.94 106 TYR A O 1
ATOM 895 N N . VAL A 1 107 ? 4.555 -12.327 -8.880 1.00 96.88 107 VAL A N 1
ATOM 896 C CA . VAL A 1 107 ? 4.465 -12.930 -10.216 1.00 96.88 107 VAL A CA 1
ATOM 897 C C . VAL A 1 107 ? 4.177 -11.861 -11.270 1.00 96.88 107 VAL A C 1
ATOM 899 O O . VAL A 1 107 ? 4.853 -11.814 -12.295 1.00 96.88 107 VAL A O 1
ATOM 902 N N . LEU A 1 108 ? 3.184 -10.994 -11.045 1.00 96.44 108 LEU A N 1
ATOM 903 C CA . LEU A 1 108 ? 2.823 -9.936 -11.991 1.00 96.44 108 LEU A CA 1
ATOM 904 C C . LEU A 1 108 ? 3.986 -8.965 -12.219 1.00 96.44 108 LEU A C 1
ATOM 906 O O . LEU A 1 108 ? 4.280 -8.632 -13.367 1.00 96.44 108 LEU A O 1
ATOM 910 N N . GLU A 1 109 ? 4.666 -8.557 -11.151 1.00 95.06 109 GLU A N 1
ATOM 911 C CA . GLU A 1 109 ? 5.857 -7.718 -11.208 1.00 95.06 109 GLU A CA 1
ATOM 912 C C . GLU A 1 109 ? 6.937 -8.365 -12.083 1.00 95.06 109 GLU A C 1
ATOM 914 O O . GLU A 1 109 ? 7.393 -7.755 -13.051 1.00 95.06 109 GLU A O 1
ATOM 919 N N . GLY A 1 110 ? 7.258 -9.639 -11.835 1.00 94.69 110 GLY A N 1
ATOM 920 C CA . GLY A 1 110 ? 8.229 -10.377 -12.639 1.00 94.69 110 GLY A CA 1
ATOM 921 C C . GLY A 1 110 ? 7.839 -10.458 -14.114 1.00 94.69 110 GLY A C 1
ATOM 922 O O . GLY A 1 110 ? 8.670 -10.201 -14.986 1.00 94.69 110 GLY A O 1
ATOM 923 N N . ARG A 1 111 ? 6.562 -10.723 -14.417 1.00 95.44 111 ARG A N 1
ATOM 924 C CA . ARG A 1 111 ? 6.052 -10.743 -15.800 1.00 95.44 111 ARG A CA 1
ATOM 925 C C . ARG A 1 111 ? 6.192 -9.382 -16.487 1.00 95.44 111 ARG A C 1
ATOM 927 O O . ARG A 1 111 ? 6.534 -9.327 -17.667 1.00 95.44 111 ARG A O 1
ATOM 934 N N . ILE A 1 112 ? 5.948 -8.282 -15.771 1.00 94.19 112 ILE A N 1
ATOM 935 C CA . ILE A 1 112 ? 6.129 -6.914 -16.288 1.00 94.19 112 ILE A CA 1
ATOM 936 C C . ILE A 1 112 ? 7.611 -6.632 -16.566 1.00 94.19 112 ILE A C 1
ATOM 938 O O . ILE A 1 112 ? 7.953 -6.087 -17.627 1.00 94.19 112 ILE A O 1
ATOM 942 N N . MET A 1 113 ? 8.491 -6.990 -15.627 1.00 91.19 113 MET A N 1
ATOM 943 C CA . MET A 1 113 ? 9.934 -6.759 -15.735 1.00 91.19 113 MET A CA 1
ATOM 944 C C . MET A 1 113 ? 10.553 -7.560 -16.886 1.00 91.19 113 MET A C 1
ATOM 946 O O . MET A 1 113 ? 11.333 -7.008 -17.658 1.00 91.19 113 MET A O 1
ATOM 950 N N . LEU A 1 114 ? 10.110 -8.802 -17.088 1.00 91.75 114 LEU A N 1
ATOM 951 C CA . LEU A 1 114 ? 10.553 -9.677 -18.181 1.00 91.75 114 LEU A CA 1
ATOM 952 C C . LEU A 1 114 ? 9.873 -9.390 -19.533 1.00 91.75 114 LEU A C 1
ATOM 954 O O . LEU A 1 114 ? 10.259 -9.957 -20.553 1.00 91.75 114 LEU A O 1
ATOM 958 N N . GLY A 1 115 ? 8.865 -8.512 -19.569 1.00 91.69 115 GLY A N 1
ATOM 959 C CA . GLY A 1 115 ? 8.108 -8.212 -20.791 1.00 91.69 115 GLY A CA 1
ATOM 960 C C . GLY A 1 115 ? 7.160 -9.334 -21.236 1.00 91.69 115 GLY A C 1
ATOM 961 O O . GLY A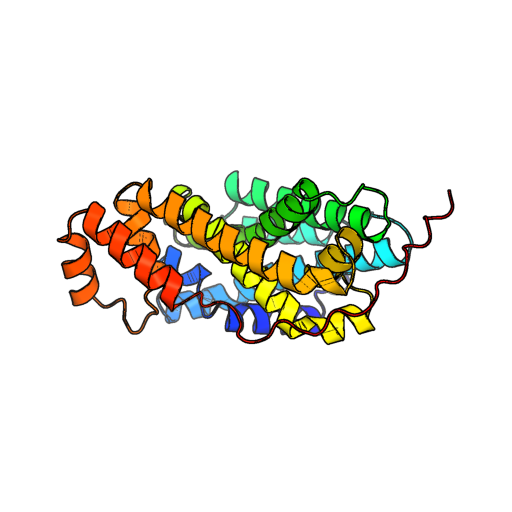 1 115 ? 6.738 -9.358 -22.388 1.00 91.69 115 GLY A O 1
ATOM 962 N N . GLU A 1 116 ? 6.800 -10.246 -20.332 1.00 93.94 116 GLU A N 1
ATOM 963 C CA . GLU A 1 116 ? 5.849 -11.349 -20.553 1.00 93.94 116 GLU A CA 1
ATOM 964 C C . GLU A 1 116 ? 4.380 -10.892 -20.508 1.00 93.94 116 GLU A C 1
ATOM 966 O O . GLU A 1 116 ? 3.459 -11.669 -20.786 1.00 93.94 116 GLU A O 1
ATOM 971 N N . VAL A 1 117 ? 4.140 -9.641 -20.109 1.00 94.75 117 VAL A N 1
ATOM 972 C CA . VAL A 1 117 ? 2.831 -8.991 -20.154 1.00 94.75 117 VAL A CA 1
ATOM 973 C C . VAL A 1 117 ? 2.962 -7.618 -20.804 1.00 94.75 117 VAL A C 1
ATOM 975 O O . VAL A 1 117 ? 3.939 -6.898 -20.585 1.00 94.75 117 VAL A O 1
ATOM 978 N N . GLU A 1 118 ? 1.967 -7.250 -21.609 1.00 93.88 118 GLU A N 1
ATOM 979 C CA . GLU A 1 118 ? 1.877 -5.900 -22.154 1.00 93.88 118 GLU A CA 1
ATOM 980 C C . GLU A 1 118 ? 1.613 -4.909 -21.016 1.00 93.88 118 GLU A C 1
ATOM 982 O O . GLU A 1 118 ? 0.663 -5.057 -20.246 1.00 93.88 118 GLU A O 1
ATOM 987 N N . LEU A 1 119 ? 2.469 -3.894 -20.905 1.00 94.81 119 LEU A N 1
ATOM 988 C CA . LEU A 1 119 ? 2.352 -2.875 -19.872 1.00 94.81 119 LEU A CA 1
ATOM 989 C C . LEU A 1 119 ? 1.320 -1.816 -20.286 1.00 94.81 119 LEU A C 1
ATOM 991 O O . LEU A 1 119 ? 1.650 -0.817 -20.926 1.00 94.81 119 LEU A O 1
ATOM 995 N N . THR A 1 120 ? 0.064 -2.055 -19.915 1.00 96.00 120 THR A N 1
ATOM 996 C CA . THR A 1 120 ? -1.068 -1.141 -20.123 1.00 96.00 120 THR A CA 1
ATOM 997 C C . THR A 1 120 ? -1.341 -0.278 -18.887 1.00 96.00 120 THR A C 1
ATOM 999 O O . THR A 1 120 ? -0.780 -0.500 -17.811 1.00 96.00 120 THR A O 1
ATOM 1002 N N . GLN A 1 121 ? -2.231 0.713 -19.016 1.00 95.50 121 GLN A N 1
ATOM 1003 C CA . GLN A 1 121 ? -2.657 1.539 -17.879 1.00 95.50 121 GLN A CA 1
ATOM 1004 C C . GLN A 1 121 ? -3.388 0.714 -16.816 1.00 95.50 121 GLN A C 1
ATOM 1006 O O . GLN A 1 121 ? -3.262 0.995 -15.623 1.00 95.50 121 GLN A O 1
ATOM 1011 N N . GLU A 1 122 ? -4.136 -0.298 -17.245 1.00 95.88 122 GLU A N 1
ATOM 1012 C CA . GLU A 1 122 ? -4.847 -1.231 -16.381 1.00 95.88 122 GLU A CA 1
ATOM 1013 C C . GLU A 1 122 ? -3.864 -2.086 -15.580 1.00 95.88 122 GLU A C 1
ATOM 1015 O O . GLU A 1 122 ? -3.999 -2.167 -14.363 1.00 95.88 122 GLU A O 1
ATOM 1020 N N . VAL A 1 123 ? -2.835 -2.640 -16.234 1.00 96.25 123 VAL A N 1
ATOM 1021 C CA . VAL A 1 123 ? -1.780 -3.427 -15.570 1.00 96.25 123 VAL A CA 1
ATOM 1022 C C . VAL A 1 123 ? -0.980 -2.564 -14.593 1.00 96.25 123 VAL A C 1
ATOM 1024 O O . VAL A 1 123 ? -0.700 -2.997 -13.477 1.00 96.25 123 VAL A O 1
ATOM 1027 N N . PHE A 1 124 ? -0.651 -1.325 -14.974 1.00 95.88 124 PHE A N 1
ATOM 1028 C CA . PHE A 1 124 ? 0.014 -0.374 -14.083 1.00 95.88 124 PHE A CA 1
ATOM 1029 C C . PHE A 1 124 ? -0.835 -0.059 -12.841 1.00 95.88 124 PHE A C 1
ATOM 1031 O O . PHE A 1 124 ? -0.345 -0.108 -11.715 1.00 95.88 124 PHE A O 1
ATOM 1038 N N . ALA A 1 125 ? -2.123 0.240 -13.029 1.00 94.44 125 ALA A N 1
ATOM 1039 C CA . ALA A 1 125 ? -3.020 0.506 -11.910 1.00 94.44 125 ALA A CA 1
ATOM 1040 C C . ALA A 1 125 ? -3.174 -0.729 -11.011 1.00 94.44 125 ALA A C 1
ATOM 1042 O O . ALA A 1 125 ? -3.167 -0.596 -9.792 1.00 94.44 125 ALA A O 1
ATOM 1043 N N . GLU A 1 126 ? -3.274 -1.917 -11.605 1.00 94.88 126 GLU A N 1
ATOM 1044 C CA . GLU A 1 126 ? -3.377 -3.183 -10.889 1.00 94.88 126 GLU A CA 1
ATOM 1045 C C . GLU A 1 126 ? -2.139 -3.458 -10.025 1.00 94.88 126 GLU A C 1
ATOM 1047 O O . GLU A 1 126 ? -2.291 -3.719 -8.833 1.00 94.88 126 GLU A O 1
ATOM 1052 N N . VAL A 1 127 ? -0.918 -3.349 -10.563 1.00 94.69 127 VAL A N 1
ATOM 1053 C CA . VAL A 1 127 ? 0.296 -3.636 -9.776 1.00 94.69 127 VAL A CA 1
ATOM 1054 C C . VAL A 1 127 ? 0.446 -2.678 -8.587 1.00 94.69 127 VAL A C 1
ATOM 1056 O O . VAL A 1 127 ? 0.715 -3.128 -7.471 1.00 94.69 127 VAL A O 1
ATOM 1059 N N . CYS A 1 128 ? 0.169 -1.383 -8.774 1.00 92.69 128 CYS A N 1
ATOM 1060 C CA . CYS A 1 128 ? 0.165 -0.409 -7.678 1.00 92.69 128 CYS A CA 1
ATOM 1061 C C . CYS A 1 128 ? -0.933 -0.706 -6.637 1.00 92.69 128 CYS A C 1
ATOM 1063 O O . CYS A 1 128 ? -0.735 -0.518 -5.437 1.00 92.69 128 CYS A O 1
ATOM 1065 N N . ASP A 1 129 ? -2.100 -1.172 -7.080 1.00 91.12 129 ASP A N 1
ATOM 1066 C CA . ASP A 1 129 ? -3.253 -1.463 -6.226 1.00 91.12 129 ASP A CA 1
ATOM 1067 C C . ASP A 1 129 ? -3.050 -2.730 -5.372 1.00 91.12 129 ASP A C 1
ATOM 1069 O O . ASP A 1 129 ? -3.512 -2.777 -4.225 1.00 91.12 129 ASP A O 1
ATOM 1073 N N . ILE A 1 130 ? -2.351 -3.747 -5.890 1.00 92.19 130 ILE A N 1
ATOM 1074 C CA . ILE A 1 130 ? -2.040 -4.983 -5.149 1.00 92.19 130 ILE A CA 1
ATOM 1075 C C . ILE A 1 130 ? -0.902 -4.759 -4.158 1.00 92.19 130 ILE A C 1
ATOM 1077 O O . ILE A 1 130 ? -1.012 -5.208 -3.019 1.00 92.19 130 ILE A O 1
ATOM 1081 N N . ARG A 1 131 ? 0.155 -4.029 -4.545 1.00 88.88 131 ARG A N 1
ATOM 1082 C CA . ARG A 1 131 ? 1.305 -3.742 -3.667 1.00 88.88 131 ARG A CA 1
ATOM 1083 C C . ARG A 1 131 ? 0.859 -3.164 -2.321 1.00 88.88 131 ARG A C 1
ATOM 1085 O O . ARG A 1 131 ? 1.265 -3.639 -1.261 1.00 88.88 131 ARG A O 1
ATOM 1092 N N . SER A 1 132 ? -0.099 -2.241 -2.370 1.00 85.12 132 SER A N 1
ATOM 1093 C CA . SER A 1 132 ? -0.671 -1.593 -1.187 1.00 85.12 132 SER A CA 1
ATOM 1094 C C . SER A 1 132 ? -1.418 -2.538 -0.227 1.00 85.12 132 SER A C 1
ATOM 1096 O O . SER A 1 132 ? -1.658 -2.200 0.938 1.00 85.12 132 SER A O 1
ATOM 1098 N N . LEU A 1 133 ? -1.786 -3.750 -0.669 1.00 86.75 133 LEU A N 1
ATOM 1099 C CA . LEU A 1 133 ? -2.508 -4.724 0.155 1.00 86.75 133 LEU A CA 1
ATOM 1100 C C . LEU A 1 133 ? -1.657 -5.292 1.288 1.00 86.75 133 LEU A C 1
ATOM 1102 O O . LEU A 1 133 ? -2.228 -5.760 2.276 1.00 86.75 133 LEU A O 1
ATOM 1106 N N . VAL A 1 134 ? -0.326 -5.221 1.213 1.00 84.44 134 VAL A N 1
ATOM 1107 C CA . VAL A 1 134 ? 0.523 -5.790 2.267 1.00 84.44 134 VAL A CA 1
ATOM 1108 C C . VAL A 1 134 ? 0.332 -5.091 3.615 1.00 84.44 134 VAL A C 1
ATOM 1110 O O . VAL A 1 134 ? 0.288 -5.744 4.663 1.00 84.44 134 VAL A O 1
ATOM 1113 N N . VAL A 1 135 ? 0.088 -3.777 3.583 1.00 86.81 135 VAL A N 1
ATOM 1114 C CA . VAL A 1 135 ? -0.267 -2.979 4.763 1.00 86.81 135 VAL A CA 1
ATOM 1115 C C . VAL A 1 135 ? -1.627 -3.423 5.316 1.00 86.81 135 VAL A C 1
ATOM 1117 O O . VAL A 1 135 ? -1.813 -3.515 6.535 1.00 86.81 135 VAL A O 1
ATOM 1120 N N . ASN A 1 136 ? -2.581 -3.767 4.447 1.00 89.69 136 ASN A N 1
ATOM 1121 C CA . ASN A 1 136 ? -3.885 -4.285 4.867 1.00 89.69 136 ASN A CA 1
ATOM 1122 C C . ASN A 1 136 ? -3.750 -5.667 5.522 1.00 89.69 136 ASN A C 1
ATOM 1124 O O . ASN A 1 136 ? -4.384 -5.910 6.549 1.00 89.69 136 ASN A O 1
ATOM 1128 N N . GLY A 1 137 ? -2.893 -6.540 4.982 1.00 93.75 137 GLY A N 1
ATOM 1129 C CA . GLY A 1 137 ? -2.611 -7.871 5.529 1.00 93.75 137 GLY A CA 1
ATOM 1130 C C . GLY A 1 137 ? -2.131 -7.820 6.971 1.00 93.75 137 GLY A C 1
ATOM 1131 O O . GLY A 1 137 ? -2.770 -8.402 7.849 1.00 93.75 137 GLY A O 1
ATOM 1132 N N . LEU A 1 138 ? -1.081 -7.039 7.250 1.00 95.38 138 LEU A N 1
ATOM 1133 C CA . LEU A 1 138 ? -0.587 -6.895 8.621 1.00 95.38 138 LEU A CA 1
ATOM 1134 C C . LEU A 1 138 ? -1.644 -6.279 9.546 1.00 95.38 138 LEU A C 1
ATOM 1136 O O . LEU A 1 138 ? -1.786 -6.698 10.693 1.00 95.38 138 LEU A O 1
ATOM 1140 N N . THR A 1 139 ? -2.417 -5.304 9.062 1.00 94.38 139 THR A N 1
ATOM 1141 C CA . THR A 1 139 ? -3.485 -4.699 9.871 1.00 94.38 139 THR A CA 1
ATOM 1142 C C . THR A 1 139 ? -4.559 -5.718 10.252 1.00 94.38 139 THR A C 1
ATOM 1144 O O . THR A 1 139 ? -4.984 -5.736 11.405 1.00 94.38 139 THR A O 1
ATOM 1147 N N . ARG A 1 140 ? -4.970 -6.598 9.328 1.00 95.75 140 ARG A N 1
ATOM 1148 C CA . ARG A 1 140 ? -5.907 -7.699 9.622 1.00 95.75 140 ARG A CA 1
ATOM 1149 C C . ARG A 1 140 ? -5.343 -8.653 10.665 1.00 95.75 140 ARG A C 1
ATOM 1151 O O . ARG A 1 140 ? -6.029 -8.948 11.636 1.00 95.75 140 ARG A O 1
ATOM 1158 N N . VAL A 1 141 ? -4.086 -9.072 10.503 1.00 97.50 141 VAL A N 1
ATOM 1159 C CA . VAL A 1 141 ? -3.402 -9.946 11.469 1.00 97.50 141 VAL A CA 1
ATOM 1160 C C . VAL A 1 141 ? -3.423 -9.322 12.866 1.00 97.50 141 VAL A C 1
ATOM 1162 O O . VAL A 1 141 ? -3.812 -9.973 13.832 1.00 97.50 141 VAL A O 1
ATOM 1165 N N . LEU A 1 142 ? -3.076 -8.039 12.982 1.00 97.25 142 LEU A N 1
ATOM 1166 C CA . LEU A 1 142 ? -3.100 -7.326 14.261 1.00 97.25 142 LEU A CA 1
ATOM 1167 C C . LEU A 1 142 ? -4.523 -7.204 14.829 1.00 97.25 142 LEU A C 1
ATOM 1169 O O . LEU A 1 142 ? -4.750 -7.491 16.003 1.00 97.25 142 LEU A O 1
ATOM 1173 N N . ASN A 1 143 ? -5.504 -6.842 14.006 1.00 95.88 143 ASN A N 1
ATOM 1174 C CA . ASN A 1 143 ? -6.904 -6.793 14.423 1.00 95.88 143 ASN A CA 1
ATOM 1175 C C . ASN A 1 143 ? -7.384 -8.146 14.969 1.00 95.88 143 ASN A C 1
ATOM 1177 O O . ASN A 1 143 ? -8.011 -8.174 16.029 1.00 95.88 143 ASN A O 1
ATOM 1181 N N . ASN A 1 144 ? -7.017 -9.252 14.318 1.00 97.19 144 ASN A N 1
ATOM 1182 C CA . ASN A 1 144 ? -7.354 -10.604 14.759 1.00 97.19 144 ASN A CA 1
ATOM 1183 C C . 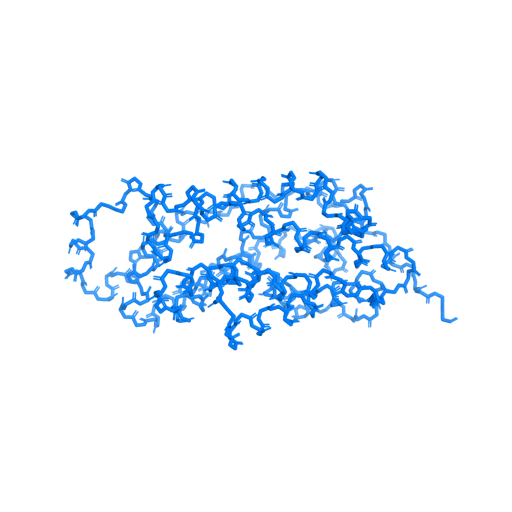ASN A 1 144 ? -6.702 -10.944 16.104 1.00 97.19 144 ASN A C 1
ATOM 1185 O O . ASN A 1 144 ? -7.401 -11.375 17.018 1.00 97.19 144 ASN A O 1
ATOM 1189 N N . ILE A 1 145 ? -5.410 -10.640 16.280 1.00 96.94 145 ILE A N 1
ATOM 1190 C CA . ILE A 1 145 ? -4.704 -10.810 17.567 1.00 96.94 145 ILE A CA 1
ATOM 1191 C C . ILE A 1 145 ? -5.389 -10.020 18.683 1.00 96.94 145 ILE A C 1
ATOM 1193 O O . ILE A 1 145 ? -5.487 -10.483 19.819 1.00 96.94 145 ILE A O 1
ATOM 1197 N N . LYS A 1 146 ? -5.852 -8.805 18.377 1.00 95.69 146 LYS A N 1
ATOM 1198 C CA . LYS A 1 146 ? -6.512 -7.940 19.356 1.00 95.69 146 LYS A CA 1
ATOM 1199 C C . LYS A 1 146 ? -7.999 -8.260 19.554 1.00 95.69 146 LYS A C 1
ATOM 1201 O O . LYS A 1 146 ? -8.607 -7.734 20.485 1.00 95.69 146 LYS A O 1
ATOM 1206 N N . GLY A 1 147 ? -8.591 -9.097 18.702 1.00 95.75 147 GLY A N 1
ATOM 1207 C CA . GLY A 1 147 ? -10.024 -9.389 18.705 1.00 95.75 147 GLY A CA 1
ATOM 1208 C C . GLY A 1 147 ? -10.894 -8.200 18.281 1.00 95.75 147 GLY A C 1
ATOM 1209 O O . GLY A 1 147 ? -12.032 -8.076 18.734 1.00 95.75 147 GLY A O 1
ATOM 1210 N N . VAL A 1 148 ? -10.366 -7.296 17.451 1.00 93.38 148 VAL A N 1
ATOM 1211 C CA . VAL A 1 148 ? -11.109 -6.147 16.912 1.00 93.38 148 VAL A CA 1
ATOM 1212 C C . VAL A 1 148 ? -11.597 -6.490 15.503 1.00 93.38 148 VAL A C 1
ATOM 1214 O O . VAL A 1 148 ? -10.811 -6.989 14.702 1.00 93.38 148 VAL A O 1
ATOM 1217 N N . PRO A 1 149 ? -12.868 -6.219 15.155 1.00 91.81 149 PRO A N 1
ATOM 1218 C CA . PRO A 1 149 ? -13.353 -6.431 13.797 1.00 91.81 149 PRO A CA 1
ATOM 1219 C C . PRO A 1 149 ? -12.577 -5.597 12.778 1.00 91.81 149 PRO A C 1
ATOM 1221 O O . PRO A 1 149 ? -12.311 -4.414 12.995 1.00 91.81 149 PRO A O 1
ATOM 1224 N N . THR A 1 150 ? -12.279 -6.195 11.631 1.00 91.75 150 THR A N 1
ATOM 1225 C CA . THR A 1 150 ? -11.710 -5.459 10.505 1.00 91.75 150 THR A CA 1
ATOM 1226 C C . THR A 1 150 ? -12.786 -4.632 9.791 1.00 91.75 150 THR A C 1
ATOM 1228 O O . THR A 1 150 ? -13.826 -5.162 9.408 1.00 91.75 150 THR A O 1
ATOM 1231 N N . ASP A 1 151 ? -12.527 -3.336 9.584 1.00 90.88 151 ASP A N 1
ATOM 1232 C CA . ASP A 1 151 ? -13.384 -2.439 8.796 1.00 90.88 151 ASP A CA 1
ATOM 1233 C C . ASP A 1 151 ? -12.946 -2.449 7.320 1.00 90.88 151 ASP A C 1
ATOM 1235 O O . ASP A 1 151 ? -12.126 -1.640 6.878 1.00 90.88 151 ASP A O 1
ATOM 1239 N N . ASP A 1 152 ? -13.503 -3.386 6.548 1.00 91.38 152 ASP A N 1
ATOM 1240 C CA . ASP A 1 152 ? -13.243 -3.500 5.106 1.00 91.38 152 ASP A CA 1
ATOM 1241 C C . ASP A 1 152 ? -13.648 -2.234 4.334 1.00 91.38 152 ASP A C 1
ATOM 1243 O O . ASP A 1 152 ? -13.025 -1.886 3.328 1.00 91.38 152 ASP A O 1
ATOM 1247 N N . GLY A 1 153 ? -14.663 -1.510 4.820 1.00 92.81 153 GLY A N 1
ATOM 1248 C CA . GLY A 1 153 ? -15.082 -0.235 4.243 1.00 92.81 153 GLY A CA 1
ATOM 1249 C C . GLY A 1 153 ? -13.997 0.830 4.385 1.00 92.81 153 GLY A C 1
ATOM 1250 O O . GLY A 1 153 ? -13.728 1.574 3.439 1.00 92.81 153 GLY A O 1
ATOM 1251 N N . LEU A 1 154 ? -13.328 0.875 5.537 1.00 91.75 154 LEU A N 1
ATOM 1252 C CA . LEU A 1 154 ? -12.194 1.764 5.773 1.00 91.75 154 LEU A CA 1
ATOM 1253 C C . LEU A 1 154 ? -10.994 1.406 4.904 1.00 91.75 154 LEU A C 1
ATOM 1255 O O . LEU A 1 154 ? -10.431 2.305 4.281 1.00 91.75 154 LEU A O 1
ATOM 1259 N N . PHE A 1 155 ? -10.642 0.126 4.779 1.00 91.12 155 PHE A N 1
ATOM 1260 C CA . PHE A 1 155 ? -9.580 -0.280 3.852 1.00 91.12 155 PHE A CA 1
ATOM 1261 C C . PHE A 1 155 ? -9.908 0.078 2.407 1.00 91.12 155 PHE A C 1
ATOM 1263 O O . PHE A 1 155 ? -9.059 0.626 1.707 1.00 91.12 155 PHE A O 1
ATOM 1270 N N . HIS A 1 156 ? -11.151 -0.131 1.974 1.00 92.44 156 HIS A N 1
ATOM 1271 C CA . HIS A 1 156 ? -11.583 0.267 0.640 1.00 92.44 156 HIS A CA 1
ATOM 1272 C C . HIS A 1 156 ? -11.417 1.778 0.402 1.00 92.44 156 HIS A C 1
ATOM 1274 O O . HIS A 1 156 ? -10.965 2.191 -0.669 1.00 92.44 156 HIS A O 1
ATOM 1280 N N . VAL A 1 157 ? -11.743 2.607 1.397 1.00 93.00 157 VAL A N 1
ATOM 1281 C CA . VAL A 1 157 ? -11.584 4.067 1.327 1.00 93.00 157 VAL A CA 1
ATOM 1282 C C . VAL A 1 157 ? -10.115 4.494 1.315 1.00 93.00 157 VAL A C 1
ATOM 1284 O O . VAL A 1 157 ? -9.769 5.430 0.596 1.00 93.00 157 VAL A O 1
ATOM 1287 N N . LEU A 1 158 ? -9.258 3.833 2.094 1.00 91.25 158 LEU A N 1
ATOM 1288 C CA . LEU A 1 158 ? -7.844 4.195 2.230 1.00 91.25 158 LEU A CA 1
ATOM 1289 C C . LEU A 1 158 ? -6.956 3.623 1.122 1.00 91.25 158 LEU A C 1
ATOM 1291 O O . LEU A 1 158 ? -5.860 4.133 0.922 1.00 91.25 158 LEU A O 1
ATOM 1295 N N . ARG A 1 159 ? -7.420 2.617 0.376 1.00 92.31 159 ARG A N 1
ATOM 1296 C CA . ARG A 1 159 ? -6.639 1.954 -0.678 1.00 92.31 159 ARG A CA 1
ATOM 1297 C C . ARG A 1 159 ? -5.989 2.913 -1.691 1.00 92.31 159 ARG A C 1
ATOM 1299 O O . ARG A 1 159 ? -4.789 2.779 -1.903 1.00 92.31 159 ARG A O 1
ATOM 1306 N N . PRO A 1 160 ? -6.688 3.926 -2.245 1.00 94.31 160 PRO A N 1
ATOM 1307 C CA . PRO A 1 160 ? -6.049 4.877 -3.157 1.00 94.31 160 PRO A CA 1
ATOM 1308 C C . PRO A 1 160 ? -4.948 5.703 -2.472 1.00 94.31 160 PRO A C 1
ATOM 1310 O O . PRO A 1 160 ? -3.950 6.053 -3.092 1.00 94.31 160 PRO A O 1
ATOM 1313 N N . LEU A 1 161 ? -5.099 5.998 -1.175 1.00 92.44 161 LEU A N 1
ATOM 1314 C CA . LEU A 1 161 ? -4.081 6.712 -0.397 1.00 92.44 161 LEU A CA 1
ATOM 1315 C C . LEU A 1 161 ? -2.862 5.832 -0.103 1.00 92.44 161 LEU A C 1
ATOM 1317 O O . LEU A 1 161 ? -1.755 6.347 -0.032 1.00 92.44 161 LEU A O 1
ATOM 1321 N N . ALA A 1 162 ? -3.049 4.521 0.050 1.00 90.69 162 ALA A N 1
ATOM 1322 C CA . ALA A 1 162 ? -1.938 3.588 0.191 1.00 90.69 162 ALA A CA 1
ATOM 1323 C C . ALA A 1 162 ? -1.140 3.489 -1.121 1.00 90.69 162 ALA A C 1
ATOM 1325 O O . ALA A 1 162 ? 0.063 3.718 -1.104 1.00 90.69 162 ALA A O 1
ATOM 1326 N N . ALA A 1 163 ? -1.816 3.317 -2.266 1.00 92.56 163 ALA A N 1
ATOM 1327 C CA . ALA A 1 163 ? -1.166 3.341 -3.582 1.00 92.56 163 ALA A CA 1
ATOM 1328 C C . ALA A 1 163 ? -0.455 4.678 -3.874 1.00 92.56 163 ALA A C 1
ATOM 1330 O O . ALA A 1 163 ? 0.583 4.710 -4.532 1.00 92.56 163 ALA A O 1
ATOM 1331 N N . PHE A 1 164 ? -1.002 5.792 -3.375 1.00 93.62 164 PHE A N 1
ATOM 1332 C CA . PHE A 1 164 ? -0.327 7.085 -3.412 1.00 93.62 164 PHE A CA 1
ATOM 1333 C C . PHE A 1 164 ? 0.996 7.046 -2.644 1.00 93.62 164 PHE A C 1
ATOM 1335 O O . PHE A 1 164 ? 2.013 7.446 -3.196 1.00 93.62 164 PHE A O 1
ATOM 1342 N N . LEU A 1 165 ? 0.983 6.593 -1.385 1.00 90.00 165 LEU A N 1
ATOM 1343 C CA . LEU A 1 165 ? 2.179 6.557 -0.538 1.00 90.00 165 LEU A CA 1
ATOM 1344 C C . LEU A 1 165 ? 3.245 5.615 -1.095 1.00 90.00 165 LEU A C 1
ATOM 1346 O O . LEU A 1 165 ? 4.401 6.016 -1.142 1.00 90.00 165 LEU A O 1
ATOM 1350 N N . ASP A 1 166 ? 2.854 4.439 -1.588 1.00 90.50 166 ASP A N 1
ATOM 1351 C CA . ASP A 1 166 ? 3.781 3.487 -2.214 1.00 90.50 166 ASP A CA 1
ATOM 1352 C C . ASP A 1 166 ? 4.500 4.114 -3.418 1.00 90.50 166 ASP A C 1
ATOM 1354 O O . ASP A 1 166 ? 5.697 3.925 -3.610 1.00 90.50 166 ASP A O 1
ATOM 1358 N N . MET A 1 167 ? 3.795 4.921 -4.216 1.00 93.06 167 MET A N 1
ATOM 1359 C CA . MET A 1 167 ? 4.415 5.613 -5.345 1.00 93.06 167 MET A CA 1
ATOM 1360 C C . MET A 1 167 ? 5.319 6.780 -4.907 1.00 93.06 167 MET A C 1
ATOM 1362 O O . MET A 1 167 ? 6.275 7.100 -5.609 1.00 93.06 167 MET A O 1
ATOM 1366 N N . ILE A 1 168 ? 5.034 7.431 -3.772 1.00 92.06 168 ILE A N 1
ATOM 1367 C CA . ILE A 1 168 ? 5.947 8.429 -3.192 1.00 92.06 168 ILE A CA 1
ATOM 1368 C C . ILE A 1 168 ? 7.216 7.753 -2.669 1.00 92.06 168 ILE A C 1
ATOM 1370 O O . ILE A 1 168 ? 8.301 8.259 -2.935 1.00 92.06 168 ILE A O 1
ATOM 1374 N N . ASP A 1 169 ? 7.088 6.611 -1.992 1.00 88.38 169 ASP A N 1
ATOM 1375 C CA . ASP A 1 169 ? 8.221 5.793 -1.539 1.00 88.38 169 ASP A CA 1
ATOM 1376 C C . ASP A 1 169 ? 9.112 5.386 -2.731 1.00 88.38 169 ASP A C 1
ATOM 1378 O O . ASP A 1 169 ? 10.311 5.658 -2.719 1.00 88.38 169 ASP A O 1
ATOM 1382 N N . ASP A 1 170 ? 8.512 4.919 -3.836 1.00 91.44 170 ASP A N 1
ATOM 1383 C CA . ASP A 1 170 ? 9.224 4.625 -5.095 1.00 91.44 170 ASP A CA 1
ATOM 1384 C C . ASP A 1 170 ? 9.973 5.835 -5.683 1.00 91.44 170 ASP A C 1
ATOM 1386 O O . ASP A 1 170 ? 10.939 5.680 -6.433 1.00 91.44 170 ASP A O 1
ATOM 1390 N N . PHE A 1 171 ? 9.508 7.062 -5.431 1.00 93.31 171 PHE A N 1
ATOM 1391 C CA . PHE A 1 171 ? 10.214 8.260 -5.886 1.00 93.31 171 PHE A CA 1
ATOM 1392 C C . PHE A 1 171 ? 11.426 8.574 -5.016 1.00 93.31 171 PHE A C 1
ATOM 1394 O O . PHE A 1 171 ? 12.409 9.112 -5.531 1.00 93.31 171 PHE A O 1
ATOM 1401 N N . GLU A 1 172 ? 11.365 8.257 -3.726 1.00 90.06 172 GLU A N 1
ATOM 1402 C CA . GLU A 1 172 ? 12.480 8.438 -2.799 1.00 90.06 172 GLU A CA 1
ATOM 1403 C C . GLU A 1 172 ? 13.603 7.429 -3.084 1.00 90.06 172 GLU A C 1
ATOM 1405 O O . GLU A 1 172 ? 14.774 7.813 -3.055 1.00 90.06 172 GLU A O 1
ATOM 1410 N N . SER A 1 173 ? 13.262 6.188 -3.455 1.00 88.88 173 SER A N 1
ATOM 1411 C CA . SER A 1 173 ? 14.222 5.132 -3.823 1.00 88.88 173 SER A CA 1
ATOM 1412 C C . SER A 1 173 ? 14.623 5.110 -5.303 1.00 88.88 173 SER A C 1
ATOM 1414 O O . SER A 1 173 ? 15.542 4.381 -5.670 1.00 88.88 173 SER A O 1
ATOM 1416 N N . TYR A 1 174 ? 14.012 5.939 -6.161 1.00 93.31 174 TYR A N 1
ATOM 1417 C CA . TYR A 1 174 ? 14.131 5.833 -7.625 1.00 93.31 174 TYR A CA 1
ATOM 1418 C C . TYR A 1 174 ? 15.567 5.696 -8.156 1.00 93.31 174 TYR A C 1
ATOM 1420 O O . TYR A 1 174 ? 15.823 4.935 -9.086 1.00 93.31 174 TYR A O 1
ATOM 1428 N N . ALA A 1 175 ? 16.517 6.453 -7.599 1.00 91.19 175 ALA A N 1
ATOM 1429 C CA . ALA A 1 175 ? 17.907 6.411 -8.052 1.00 91.19 175 ALA A CA 1
ATOM 1430 C C . ALA A 1 175 ? 18.588 5.063 -7.752 1.00 91.19 175 ALA A C 1
ATOM 1432 O O . ALA A 1 175 ? 19.394 4.600 -8.560 1.00 91.19 175 ALA A O 1
ATOM 1433 N N . GLU A 1 176 ? 18.261 4.451 -6.613 1.00 89.19 176 GLU A N 1
ATOM 1434 C CA . GLU A 1 176 ? 18.742 3.125 -6.219 1.00 89.19 176 GLU A CA 1
ATOM 1435 C C . GLU A 1 176 ? 18.093 2.057 -7.110 1.00 89.19 176 GLU A C 1
ATOM 1437 O O . GLU A 1 176 ? 18.807 1.262 -7.722 1.00 89.19 176 GLU A O 1
ATOM 1442 N N . ASP A 1 177 ? 16.774 2.135 -7.317 1.00 90.00 177 ASP A N 1
ATOM 1443 C CA . ASP A 1 177 ? 16.031 1.178 -8.150 1.00 90.00 177 ASP A CA 1
ATOM 1444 C C . ASP A 1 177 ? 16.521 1.170 -9.608 1.00 90.00 177 ASP A C 1
ATOM 1446 O O . ASP A 1 177 ? 16.655 0.116 -10.230 1.00 90.00 177 ASP A O 1
ATOM 1450 N N . VAL A 1 178 ? 16.849 2.341 -10.167 1.00 90.06 178 VAL A N 1
ATOM 1451 C CA . VAL A 1 178 ? 17.446 2.447 -11.510 1.00 90.06 178 VAL A CA 1
ATOM 1452 C C . VAL A 1 178 ? 18.854 1.846 -11.554 1.00 90.06 178 VAL A C 1
ATOM 1454 O O . VAL A 1 178 ? 19.225 1.239 -12.560 1.00 90.06 178 VAL A O 1
ATOM 1457 N N . ALA A 1 179 ? 19.655 2.023 -10.501 1.00 89.06 179 ALA A N 1
ATOM 1458 C CA . ALA A 1 179 ? 21.020 1.502 -10.452 1.00 89.06 179 ALA A CA 1
ATOM 1459 C C . ALA A 1 179 ? 21.054 -0.031 -10.353 1.00 89.06 179 ALA A C 1
ATOM 1461 O O . ALA A 1 179 ? 21.943 -0.659 -10.933 1.00 89.06 179 ALA A O 1
ATOM 1462 N N . GLU A 1 180 ? 20.085 -0.617 -9.651 1.00 85.19 180 GLU A N 1
ATOM 1463 C CA . GLU A 1 180 ? 19.972 -2.062 -9.426 1.00 85.19 180 GLU A CA 1
ATOM 1464 C C . GLU A 1 180 ? 19.103 -2.786 -10.467 1.00 85.19 180 GLU A C 1
ATOM 1466 O O . GLU A 1 180 ? 19.010 -4.012 -10.448 1.00 85.19 180 GLU A O 1
ATOM 1471 N N . ASP A 1 181 ? 18.527 -2.040 -11.414 1.00 86.00 181 ASP A N 1
ATOM 1472 C CA . ASP A 1 181 ? 17.560 -2.532 -12.400 1.00 86.00 181 ASP A CA 1
ATOM 1473 C C . ASP A 1 181 ? 16.300 -3.155 -11.758 1.00 86.00 181 ASP A C 1
ATOM 1475 O O . ASP A 1 181 ? 15.669 -4.048 -12.323 1.00 86.00 181 ASP A O 1
ATOM 1479 N N . CYS A 1 182 ? 15.890 -2.628 -10.603 1.00 86.00 182 CYS A N 1
ATOM 1480 C CA . CYS A 1 182 ? 14.729 -3.076 -9.834 1.00 86.00 182 CYS A CA 1
ATOM 1481 C C . CYS A 1 182 ? 13.427 -2.386 -10.266 1.00 86.00 182 CYS A C 1
ATOM 1483 O O . CYS A 1 182 ? 13.424 -1.354 -10.948 1.00 86.00 182 CYS A O 1
ATOM 1485 N N . PHE A 1 183 ? 12.291 -2.957 -9.868 1.00 90.06 183 PHE A N 1
ATOM 1486 C CA . PHE A 1 183 ? 10.981 -2.361 -10.108 1.00 90.06 183 PHE A CA 1
ATOM 1487 C C . PHE A 1 183 ? 10.900 -0.928 -9.559 1.00 90.06 183 PHE A C 1
ATOM 1489 O O . PHE A 1 183 ? 11.324 -0.649 -8.446 1.00 90.06 183 PHE A O 1
ATOM 1496 N N . SER A 1 184 ? 10.285 -0.024 -10.322 1.00 93.81 184 SER A N 1
ATOM 1497 C CA . SER A 1 184 ? 9.821 1.263 -9.800 1.00 93.81 184 SER A CA 1
ATOM 1498 C C . SER A 1 184 ? 8.672 1.789 -10.653 1.00 93.81 184 SER A C 1
ATOM 1500 O O . SER A 1 184 ? 8.708 1.740 -11.889 1.00 93.81 184 SER A O 1
ATOM 1502 N N . SER A 1 185 ? 7.649 2.345 -10.002 1.00 95.25 185 SER A N 1
ATOM 1503 C CA . SER A 1 185 ? 6.462 2.875 -10.681 1.00 95.25 185 SER A CA 1
ATOM 1504 C C . SER A 1 185 ? 6.812 3.948 -11.723 1.00 95.25 185 SER A C 1
ATOM 1506 O O . SER A 1 185 ? 6.193 4.013 -12.787 1.00 95.25 185 SER A O 1
ATOM 1508 N N . LEU A 1 186 ? 7.837 4.776 -11.473 1.00 95.62 186 LEU A N 1
ATOM 1509 C CA . LEU A 1 186 ? 8.260 5.794 -12.439 1.00 95.62 186 LEU A CA 1
ATOM 1510 C C . LEU A 1 186 ? 8.942 5.176 -13.668 1.00 95.62 186 LEU A C 1
ATOM 1512 O O . LEU A 1 186 ? 8.724 5.660 -14.779 1.00 95.62 186 LEU A O 1
ATOM 1516 N N . ARG A 1 187 ? 9.703 4.087 -13.494 1.00 94.81 187 ARG A N 1
ATOM 1517 C CA . ARG A 1 187 ? 10.304 3.327 -14.604 1.00 94.81 187 ARG A CA 1
ATOM 1518 C C . ARG A 1 187 ? 9.232 2.764 -15.533 1.00 94.81 187 ARG A C 1
ATOM 1520 O O . ARG A 1 187 ? 9.327 2.891 -16.754 1.00 94.81 187 ARG A O 1
ATOM 1527 N N . LEU A 1 188 ? 8.156 2.216 -14.964 1.00 94.75 188 LEU A N 1
ATOM 1528 C CA . LEU A 1 188 ? 7.015 1.731 -15.745 1.00 94.75 188 LEU A CA 1
ATOM 1529 C C . LEU A 1 188 ? 6.361 2.851 -16.563 1.00 94.75 188 LEU A C 1
ATOM 1531 O O . LEU A 1 188 ? 6.104 2.676 -17.753 1.00 94.75 188 LEU A O 1
ATOM 1535 N N . LEU A 1 189 ? 6.176 4.031 -15.972 1.00 96.56 189 LEU A N 1
ATOM 1536 C CA . LEU A 1 189 ? 5.635 5.185 -16.692 1.00 96.56 189 LEU A CA 1
ATOM 1537 C C . LEU A 1 189 ? 6.564 5.679 -17.810 1.00 96.56 189 LEU A C 1
ATOM 1539 O O . LEU A 1 189 ? 6.071 6.109 -18.854 1.00 96.56 189 LEU A O 1
ATOM 1543 N N . VAL A 1 190 ? 7.889 5.583 -17.644 1.00 95.75 190 VAL A N 1
ATOM 1544 C CA . VAL A 1 190 ? 8.840 5.843 -18.738 1.00 95.75 190 VAL A CA 1
ATOM 1545 C C . VAL A 1 190 ? 8.673 4.821 -19.858 1.00 95.75 190 VAL A C 1
ATOM 1547 O O . VAL A 1 190 ? 8.626 5.218 -21.020 1.00 95.75 190 VAL A O 1
ATOM 1550 N N . ARG A 1 191 ? 8.535 3.526 -19.545 1.00 93.75 191 ARG A N 1
ATOM 1551 C CA . ARG A 1 191 ? 8.291 2.487 -20.563 1.00 93.75 191 ARG A CA 1
ATOM 1552 C C . ARG A 1 191 ? 6.998 2.739 -21.341 1.00 93.75 191 ARG A C 1
ATOM 1554 O O . ARG A 1 191 ? 6.978 2.546 -22.551 1.00 93.75 191 ARG A O 1
ATOM 1561 N N . MET A 1 192 ? 5.939 3.180 -20.663 1.00 94.94 192 MET A N 1
ATOM 1562 C CA . MET A 1 192 ? 4.622 3.403 -21.273 1.00 94.94 192 MET A CA 1
ATOM 1563 C C . MET A 1 192 ? 4.524 4.701 -22.080 1.00 94.94 192 MET A C 1
ATOM 1565 O O . MET A 1 192 ? 3.815 4.755 -23.084 1.00 94.94 192 MET A O 1
ATOM 1569 N N . HIS A 1 193 ? 5.172 5.772 -21.618 1.00 95.94 193 HIS A N 1
ATOM 1570 C CA . HIS A 1 193 ? 4.909 7.128 -22.117 1.00 95.94 193 HIS A CA 1
ATOM 1571 C C . HIS A 1 193 ? 6.162 7.887 -22.565 1.00 95.94 193 HIS A C 1
ATOM 1573 O O . HIS A 1 193 ? 6.051 8.986 -23.109 1.00 95.94 193 HIS A O 1
ATOM 1579 N N . GLY A 1 194 ? 7.347 7.317 -22.360 1.00 95.44 194 GLY A N 1
ATOM 1580 C CA . GLY A 1 194 ? 8.626 7.978 -22.582 1.00 95.44 194 GLY A CA 1
ATOM 1581 C C . GLY A 1 194 ? 9.031 8.909 -21.435 1.00 95.44 194 GLY A C 1
ATOM 1582 O O . GLY A 1 194 ? 8.221 9.326 -20.603 1.00 95.44 194 GLY A O 1
ATOM 1583 N N . VAL A 1 195 ? 10.320 9.256 -21.416 1.00 95.81 195 VAL A N 1
ATOM 1584 C CA . VAL A 1 195 ? 10.958 10.088 -20.376 1.00 95.81 195 VAL A CA 1
ATOM 1585 C C . VAL A 1 195 ? 10.255 11.437 -20.210 1.00 95.81 195 VAL A C 1
ATOM 1587 O O . VAL A 1 195 ? 9.992 11.866 -19.086 1.00 95.81 195 VAL A O 1
ATOM 1590 N N . ASP A 1 196 ? 9.887 12.072 -21.325 1.00 94.88 196 ASP A N 1
ATOM 1591 C CA . ASP A 1 196 ? 9.319 13.424 -21.334 1.00 94.88 196 ASP A CA 1
ATOM 1592 C C . ASP A 1 196 ? 7.930 13.499 -20.681 1.00 94.88 196 ASP A C 1
ATOM 1594 O O . ASP A 1 196 ? 7.569 14.522 -20.097 1.00 94.88 196 ASP A O 1
ATOM 1598 N N . GLN A 1 197 ? 7.143 12.420 -20.756 1.00 96.88 197 GLN A N 1
ATOM 1599 C CA . GLN A 1 197 ? 5.765 12.383 -20.249 1.00 96.88 197 GLN A CA 1
ATOM 1600 C C . GLN A 1 197 ? 5.630 11.664 -18.904 1.00 96.88 197 GLN A C 1
ATOM 1602 O O . GLN A 1 197 ? 4.639 11.884 -18.206 1.00 96.88 197 GLN A O 1
ATOM 1607 N N . ALA A 1 198 ? 6.611 10.853 -18.496 1.00 96.38 198 ALA A N 1
ATOM 1608 C CA . ALA A 1 198 ? 6.519 10.028 -17.290 1.00 96.38 198 ALA A CA 1
ATOM 1609 C C . ALA A 1 198 ? 6.177 10.838 -16.027 1.00 96.38 198 ALA A C 1
ATOM 1611 O O . ALA A 1 198 ? 5.294 10.453 -15.263 1.00 96.38 198 ALA A O 1
ATOM 1612 N N . ARG A 1 199 ? 6.789 12.016 -15.837 1.00 96.38 199 ARG A N 1
ATOM 1613 C CA . ARG A 1 199 ? 6.480 12.909 -14.700 1.00 96.38 199 ARG A CA 1
ATOM 1614 C C . ARG A 1 199 ? 5.058 13.463 -14.737 1.00 96.38 199 ARG A C 1
ATOM 1616 O O . ARG A 1 199 ? 4.423 13.585 -13.692 1.00 96.38 199 ARG A O 1
ATOM 1623 N N . VAL A 1 200 ? 4.568 13.830 -15.921 1.00 96.31 200 VAL A N 1
ATOM 1624 C CA . VAL A 1 200 ? 3.199 14.341 -16.089 1.00 96.31 200 VAL A CA 1
ATOM 1625 C C . VAL A 1 200 ? 2.212 13.233 -15.738 1.00 96.31 200 VAL A C 1
ATOM 1627 O O . VAL A 1 200 ? 1.323 13.440 -14.914 1.00 96.31 200 VAL A O 1
ATOM 1630 N N . LYS A 1 201 ? 2.440 12.031 -16.270 1.00 97.50 201 LYS A N 1
ATOM 1631 C CA . LYS A 1 201 ? 1.603 10.851 -16.033 1.00 97.50 201 LYS A CA 1
ATOM 1632 C C . LYS A 1 201 ? 1.633 10.392 -14.578 1.00 97.50 201 LYS A C 1
ATOM 1634 O O . LYS A 1 201 ? 0.589 10.061 -14.027 1.00 97.50 201 LYS A O 1
ATOM 1639 N N . ALA A 1 202 ? 2.783 10.491 -13.918 1.00 96.50 202 ALA A N 1
ATOM 1640 C CA . ALA A 1 202 ? 2.900 10.256 -12.485 1.00 96.50 202 ALA A CA 1
ATOM 1641 C C . ALA A 1 202 ? 2.031 11.226 -11.665 1.00 96.50 202 ALA A C 1
ATOM 1643 O O . ALA A 1 202 ? 1.276 10.799 -10.793 1.00 96.50 202 ALA A O 1
ATOM 1644 N N . ARG A 1 203 ? 2.073 12.533 -11.974 1.00 96.31 203 ARG A N 1
ATOM 1645 C CA . ARG A 1 203 ? 1.213 13.528 -11.304 1.00 96.31 203 ARG A CA 1
ATOM 1646 C C . ARG A 1 203 ? -0.271 13.289 -11.573 1.00 96.31 203 ARG A C 1
ATOM 1648 O O . ARG A 1 203 ? -1.076 13.444 -10.655 1.00 96.31 203 ARG A O 1
ATOM 1655 N N . GLU A 1 204 ? -0.634 12.937 -12.805 1.00 96.31 204 GLU A N 1
ATOM 1656 C CA . GLU A 1 204 ? -2.013 12.595 -13.174 1.00 96.31 204 GLU A CA 1
ATOM 1657 C C . GLU A 1 204 ? -2.512 11.385 -12.378 1.00 96.31 204 GLU A C 1
ATOM 1659 O O . GLU A 1 204 ? -3.592 11.455 -11.790 1.00 96.31 204 GLU A O 1
ATOM 1664 N N . TYR A 1 205 ? -1.707 10.323 -12.286 1.00 96.12 205 TYR A N 1
ATOM 1665 C CA . TYR A 1 205 ? -2.042 9.127 -11.519 1.00 96.12 205 TYR A CA 1
ATOM 1666 C C . TYR A 1 205 ? -2.234 9.438 -10.031 1.00 96.12 205 TYR A C 1
ATOM 1668 O O . TYR A 1 205 ? -3.297 9.147 -9.482 1.00 96.12 205 TYR A O 1
ATOM 1676 N N . LEU A 1 206 ? -1.269 10.110 -9.392 1.00 95.69 206 LEU A N 1
ATOM 1677 C CA . LEU A 1 206 ? -1.376 10.495 -7.980 1.00 95.69 206 LEU A CA 1
ATOM 1678 C C . LEU A 1 206 ? -2.590 11.400 -7.718 1.00 95.69 206 LEU A C 1
ATOM 1680 O O . LEU A 1 206 ? -3.310 11.218 -6.735 1.00 95.69 206 LEU A O 1
ATOM 1684 N N . SER A 1 207 ? -2.864 12.351 -8.615 1.00 95.56 207 SER A N 1
ATOM 1685 C CA . SER A 1 207 ? -4.056 13.205 -8.524 1.00 95.56 207 SER A CA 1
ATOM 1686 C C . SER A 1 207 ? -5.348 12.393 -8.656 1.00 95.56 207 SER A C 1
ATOM 1688 O O . SER A 1 207 ? -6.317 12.660 -7.940 1.00 95.56 207 SER A O 1
ATOM 1690 N N . GLY A 1 208 ? -5.356 11.387 -9.534 1.00 96.12 208 GLY A N 1
ATOM 1691 C CA . GLY A 1 208 ? -6.444 10.424 -9.682 1.00 96.12 208 GLY A CA 1
ATOM 1692 C C . GLY A 1 208 ? -6.692 9.627 -8.402 1.00 96.12 208 GLY A C 1
ATOM 1693 O O . GLY A 1 208 ? -7.836 9.544 -7.960 1.00 96.12 208 GLY A O 1
ATOM 1694 N N . GLN A 1 209 ? -5.634 9.137 -7.748 1.00 96.00 209 GLN A N 1
ATOM 1695 C CA . GLN A 1 209 ? -5.739 8.423 -6.469 1.00 96.00 209 GLN A CA 1
ATOM 1696 C C . GLN A 1 209 ? -6.349 9.301 -5.365 1.00 96.00 209 GLN A C 1
ATOM 1698 O O . GLN A 1 209 ? -7.250 8.865 -4.644 1.00 96.00 209 GLN A O 1
ATOM 1703 N N . LEU A 1 210 ? -5.942 10.573 -5.267 1.00 95.06 210 LEU A N 1
ATOM 1704 C CA . LEU A 1 210 ? -6.549 11.514 -4.317 1.00 95.06 210 LEU A CA 1
ATOM 1705 C C . LEU A 1 210 ? -8.026 11.782 -4.625 1.00 95.06 210 LEU A C 1
ATOM 1707 O O . LEU A 1 210 ? -8.855 11.825 -3.712 1.00 95.06 210 LEU A O 1
ATOM 1711 N N . ALA A 1 211 ? -8.367 11.977 -5.901 1.00 95.56 211 ALA A N 1
ATOM 1712 C CA . ALA A 1 211 ? -9.746 12.202 -6.321 1.00 95.56 211 ALA A CA 1
ATOM 1713 C C . ALA A 1 211 ? -10.633 10.987 -6.009 1.00 95.56 211 ALA A C 1
ATOM 1715 O O . ALA A 1 211 ? -11.745 11.156 -5.499 1.00 95.56 211 ALA A O 1
ATOM 1716 N N . GLU A 1 212 ? -10.124 9.778 -6.247 1.00 96.31 212 GLU A N 1
ATOM 1717 C CA . GLU A 1 212 ? -10.807 8.523 -5.945 1.00 96.31 212 GLU A CA 1
ATOM 1718 C C . GLU A 1 212 ? -10.992 8.331 -4.434 1.00 96.31 212 GLU A C 1
ATOM 1720 O O . GLU A 1 212 ? -12.107 8.058 -3.987 1.00 96.31 212 GLU A O 1
ATOM 1725 N N . ALA A 1 213 ? -9.960 8.575 -3.617 1.00 95.25 213 ALA A N 1
ATOM 1726 C CA . ALA A 1 213 ? -10.085 8.547 -2.157 1.00 95.25 213 ALA A CA 1
ATOM 1727 C C . ALA A 1 213 ? -11.183 9.503 -1.666 1.00 95.25 213 ALA A C 1
ATOM 1729 O O . ALA A 1 213 ? -12.059 9.119 -0.888 1.00 95.25 213 ALA A O 1
ATOM 1730 N N . VAL A 1 214 ? -11.195 10.744 -2.164 1.00 95.06 214 VAL A N 1
ATOM 1731 C CA . VAL A 1 214 ? -12.227 11.739 -1.829 1.00 95.06 214 VAL A CA 1
ATOM 1732 C C . VAL A 1 214 ? -13.619 11.272 -2.263 1.00 95.06 214 VAL A C 1
ATOM 1734 O O . VAL A 1 214 ? -14.583 11.416 -1.502 1.00 95.06 214 VAL A O 1
ATOM 1737 N N . ALA A 1 215 ? -13.750 10.699 -3.460 1.00 96.31 215 ALA A N 1
ATOM 1738 C CA . ALA A 1 215 ? -15.017 10.165 -3.949 1.00 96.31 215 ALA A CA 1
ATOM 1739 C C . ALA A 1 215 ? -15.533 9.023 -3.059 1.00 96.31 215 ALA A C 1
ATOM 1741 O O . ALA A 1 215 ? -16.721 9.012 -2.713 1.00 96.31 215 ALA A O 1
ATOM 1742 N N . ARG A 1 216 ? -14.646 8.117 -2.627 1.00 96.38 216 ARG A N 1
ATOM 1743 C CA . ARG A 1 216 ? -14.970 7.027 -1.695 1.00 96.38 216 ARG A CA 1
ATOM 1744 C C . ARG A 1 216 ? -15.383 7.561 -0.325 1.00 96.38 216 ARG A C 1
ATOM 1746 O O . ARG A 1 216 ? -16.445 7.183 0.161 1.00 96.38 216 ARG A O 1
ATOM 1753 N N . ILE A 1 217 ? -14.644 8.513 0.252 1.00 94.94 217 ILE A N 1
ATOM 1754 C CA . ILE A 1 217 ? -14.982 9.158 1.539 1.00 94.94 217 ILE A CA 1
ATOM 1755 C C . ILE A 1 217 ? -16.387 9.770 1.510 1.00 94.94 217 ILE A C 1
ATOM 1757 O O . ILE A 1 217 ? -17.160 9.597 2.451 1.00 94.94 217 ILE A O 1
ATOM 1761 N N . ARG A 1 218 ? -16.744 10.478 0.432 1.00 94.50 218 ARG A N 1
ATOM 1762 C CA . ARG A 1 218 ? -18.055 11.141 0.306 1.00 94.50 218 ARG A CA 1
ATOM 1763 C C . ARG A 1 218 ? -19.231 10.162 0.274 1.00 94.50 218 ARG A C 1
ATOM 1765 O O . ARG A 1 218 ? -20.336 10.548 0.650 1.00 94.50 218 ARG A O 1
ATOM 1772 N N . ARG A 1 219 ? -19.006 8.931 -0.191 1.00 95.38 219 ARG A N 1
ATOM 1773 C CA . ARG A 1 219 ? -20.020 7.866 -0.295 1.00 95.38 219 ARG A CA 1
ATOM 1774 C C . ARG A 1 219 ? -19.972 6.879 0.874 1.00 95.38 219 ARG A C 1
ATOM 1776 O O . ARG A 1 219 ? -20.886 6.072 1.015 1.00 95.38 219 ARG A O 1
ATOM 1783 N N . ALA A 1 220 ? -18.927 6.937 1.695 1.00 95.44 220 ALA A N 1
ATOM 1784 C CA . ALA A 1 220 ? -18.708 6.004 2.784 1.00 95.44 220 ALA A CA 1
ATOM 1785 C C . ALA A 1 220 ? -19.731 6.194 3.920 1.00 95.44 220 ALA A C 1
ATOM 1787 O O . ALA A 1 220 ? -20.186 7.314 4.193 1.00 95.44 220 ALA A O 1
ATOM 1788 N N . PRO A 1 221 ? -20.085 5.114 4.635 1.00 95.38 221 PRO A N 1
ATOM 1789 C CA . PRO A 1 221 ? -20.924 5.222 5.814 1.00 95.38 221 PRO A CA 1
ATOM 1790 C C . PRO A 1 221 ? -20.200 6.004 6.916 1.00 95.38 221 PRO A C 1
ATOM 1792 O O . PRO A 1 221 ? -18.973 6.083 6.982 1.00 95.38 221 PRO A O 1
ATOM 1795 N N . ARG A 1 222 ? -20.981 6.579 7.834 1.00 94.38 222 ARG A N 1
ATOM 1796 C CA . ARG A 1 222 ? -20.468 7.458 8.895 1.00 94.38 222 ARG A CA 1
ATOM 1797 C C . ARG A 1 222 ? -19.324 6.839 9.706 1.00 94.38 222 ARG A C 1
ATOM 1799 O O . ARG A 1 222 ? -18.389 7.558 10.045 1.00 94.38 222 ARG A O 1
ATOM 1806 N N . HIS A 1 223 ? -19.417 5.554 10.051 1.00 92.56 223 HIS A N 1
ATOM 1807 C CA . HIS A 1 223 ? -18.393 4.884 10.858 1.00 92.56 223 HIS A CA 1
ATOM 1808 C C . HIS A 1 223 ? -17.050 4.828 10.120 1.00 92.56 223 HIS A C 1
ATOM 1810 O O . HIS A 1 223 ? -16.043 5.217 10.701 1.00 92.56 223 HIS A O 1
ATOM 1816 N N . THR A 1 224 ? -17.054 4.499 8.827 1.00 93.19 224 THR A N 1
ATOM 1817 C CA . THR A 1 224 ? -15.861 4.520 7.978 1.00 93.19 224 THR A CA 1
ATOM 1818 C C . THR A 1 224 ? -15.266 5.923 7.874 1.00 93.19 224 THR A C 1
ATOM 1820 O O . THR A 1 224 ? -14.063 6.096 8.041 1.00 93.19 224 THR A O 1
ATOM 1823 N N . VAL A 1 225 ? -16.097 6.956 7.675 1.00 92.94 225 VAL A N 1
ATOM 1824 C CA . VAL A 1 225 ? -15.612 8.350 7.642 1.00 92.94 225 VAL A CA 1
ATOM 1825 C C . VAL A 1 225 ? -14.943 8.726 8.967 1.00 92.94 225 VAL A C 1
ATOM 1827 O O . VAL A 1 225 ? -13.899 9.367 8.958 1.00 92.94 225 VAL A O 1
ATOM 1830 N N . LEU A 1 226 ? -15.499 8.312 10.110 1.00 90.56 226 LEU A N 1
ATOM 1831 C CA . LEU A 1 226 ? -14.862 8.503 11.418 1.00 90.56 226 LEU A CA 1
ATOM 1832 C C . LEU A 1 226 ? -13.552 7.710 11.550 1.00 90.56 226 LEU A C 1
ATOM 1834 O O . LEU A 1 226 ? -12.609 8.223 12.150 1.00 90.56 226 LEU A O 1
ATOM 1838 N N . GLY A 1 227 ? -13.476 6.510 10.973 1.00 89.12 227 GLY A N 1
ATOM 1839 C CA . GLY A 1 227 ? -12.253 5.711 10.887 1.00 89.12 227 GLY A CA 1
ATOM 1840 C C . GLY A 1 227 ? -11.132 6.426 10.128 1.00 89.12 227 GLY A C 1
ATOM 1841 O O . GLY A 1 227 ? -9.996 6.441 10.595 1.00 89.12 227 GLY A O 1
ATOM 1842 N N . VAL A 1 228 ? -11.452 7.135 9.038 1.00 90.31 228 VAL A N 1
ATOM 1843 C CA . VAL A 1 228 ? -10.470 7.957 8.301 1.00 90.31 228 VAL A CA 1
ATOM 1844 C C . VAL A 1 228 ? -9.814 8.982 9.224 1.00 90.31 228 VAL A C 1
ATOM 1846 O O . VAL A 1 228 ? -8.596 9.114 9.221 1.00 90.31 228 VAL A O 1
ATOM 1849 N N . TYR A 1 229 ? -10.583 9.664 10.077 1.00 88.12 229 TYR A N 1
ATOM 1850 C CA . TYR A 1 229 ? -10.001 10.586 11.058 1.00 88.12 229 TYR A CA 1
ATOM 1851 C C . TYR A 1 229 ? -9.123 9.883 12.081 1.00 88.12 229 TYR A C 1
ATOM 1853 O O . TYR A 1 229 ? -8.114 10.442 12.476 1.00 88.12 229 TYR A O 1
ATOM 1861 N N . GLN A 1 230 ? -9.488 8.685 12.532 1.00 83.94 230 GLN A N 1
ATOM 1862 C CA . GLN A 1 230 ? -8.674 7.960 13.510 1.00 83.94 230 GLN A CA 1
ATOM 1863 C C . GLN A 1 230 ? -7.306 7.577 12.947 1.00 83.94 230 GLN A C 1
ATOM 1865 O O . GLN A 1 230 ? -6.330 7.544 13.693 1.00 83.94 230 GLN A O 1
ATOM 1870 N N . VAL A 1 231 ? -7.254 7.292 11.648 1.00 83.75 231 VAL A N 1
ATOM 1871 C CA . VAL A 1 231 ? -6.029 6.916 10.945 1.00 83.75 231 VAL A CA 1
ATOM 1872 C C . VAL A 1 231 ? -5.205 8.151 10.563 1.00 83.75 231 VAL A C 1
ATOM 1874 O O . VAL A 1 231 ? -3.994 8.164 10.797 1.00 83.75 231 VAL A O 1
ATOM 1877 N N . LEU A 1 232 ? -5.852 9.186 10.008 1.00 81.38 232 LEU A N 1
ATOM 1878 C CA . LEU A 1 232 ? -5.192 10.388 9.480 1.00 81.38 232 LEU A CA 1
ATOM 1879 C C . LEU A 1 232 ? -4.863 11.441 10.541 1.00 81.38 232 LEU A C 1
ATOM 1881 O O . LEU A 1 232 ? -3.818 12.081 10.446 1.00 81.38 232 LEU A O 1
ATOM 1885 N N . LEU A 1 233 ? -5.722 11.637 11.549 1.00 73.50 233 LEU A N 1
ATOM 1886 C CA . LEU A 1 233 ? -5.370 12.477 12.691 1.00 73.50 233 LEU A CA 1
ATOM 1887 C C . LEU A 1 233 ? -4.353 11.694 13.514 1.00 73.50 233 LEU A C 1
ATOM 1889 O O . LEU A 1 233 ? -4.701 10.761 14.237 1.00 73.50 233 LEU A O 1
ATOM 1893 N N . LEU A 1 234 ? -3.086 12.066 13.345 1.00 63.41 234 LEU A N 1
ATOM 1894 C CA . LEU A 1 234 ? -1.944 11.512 14.065 1.00 63.41 234 LEU A CA 1
ATOM 1895 C C . LEU A 1 234 ? -2.231 11.457 15.577 1.00 63.41 234 LEU A C 1
ATOM 1897 O O . LEU A 1 234 ? -3.004 12.267 16.090 1.00 63.41 234 LEU A O 1
ATOM 1901 N N . ASP A 1 235 ? -1.566 10.556 16.309 1.00 62.41 235 ASP A N 1
ATOM 1902 C CA . ASP A 1 235 ? -1.804 10.306 17.746 1.00 62.41 235 ASP A CA 1
ATOM 1903 C C . ASP A 1 235 ? -1.900 11.577 18.609 1.00 62.41 235 ASP A C 1
ATOM 1905 O O . ASP A 1 235 ? -2.656 11.627 19.578 1.00 62.41 235 ASP A O 1
ATOM 1909 N N . LYS A 1 236 ? -1.168 12.634 18.236 1.00 61.62 236 LYS A N 1
ATOM 1910 C CA . LYS A 1 236 ? -1.169 13.930 18.931 1.00 61.62 236 LYS A CA 1
ATOM 1911 C C . LYS A 1 236 ? -2.495 14.695 18.809 1.00 61.62 236 LYS A C 1
ATOM 1913 O O . LYS A 1 236 ? -2.830 15.461 19.707 1.00 61.62 236 LYS A O 1
ATOM 1918 N N . GLU A 1 237 ? -3.243 14.495 17.727 1.00 68.38 237 GLU A N 1
ATOM 1919 C CA . GLU A 1 237 ? -4.493 15.205 17.427 1.00 68.38 237 GLU A CA 1
ATOM 1920 C C . GLU A 1 237 ? -5.744 14.345 17.655 1.00 68.38 237 GLU A C 1
ATOM 1922 O O . GLU A 1 237 ? -6.838 14.873 17.874 1.00 68.38 237 GLU A O 1
ATOM 1927 N N . ASN A 1 238 ? -5.602 13.016 17.698 1.00 70.31 238 ASN A N 1
ATOM 1928 C CA . ASN A 1 238 ? -6.691 12.089 18.011 1.00 70.31 238 ASN A CA 1
ATOM 1929 C C . ASN A 1 238 ? -6.947 11.991 19.531 1.00 70.31 238 ASN A C 1
ATOM 1931 O O . ASN A 1 238 ? -6.834 10.933 20.157 1.00 70.31 238 ASN A O 1
ATOM 1935 N N . VAL A 1 239 ? -7.319 13.115 20.146 1.00 77.81 239 VAL A N 1
ATOM 1936 C CA . VAL A 1 239 ? -7.649 13.214 21.578 1.00 77.81 239 VAL A CA 1
ATOM 1937 C C . VAL A 1 239 ? -9.154 13.072 21.836 1.00 77.81 239 VAL A C 1
ATOM 1939 O O . VAL A 1 239 ? -9.987 13.291 20.953 1.00 77.81 239 VAL A O 1
ATOM 1942 N N . ALA A 1 240 ? -9.539 12.715 23.068 1.00 83.62 240 ALA A N 1
ATOM 1943 C CA . ALA A 1 240 ? -10.946 12.497 23.430 1.00 83.62 240 ALA A CA 1
ATOM 1944 C C . ALA A 1 240 ? -11.880 13.688 23.104 1.00 83.62 240 ALA A C 1
ATOM 1946 O O . ALA A 1 240 ? -12.956 13.432 22.555 1.00 83.62 240 ALA A O 1
ATOM 1947 N N . PRO A 1 241 ? -11.492 14.962 23.338 1.00 85.81 241 PRO A N 1
ATOM 1948 C CA . PRO A 1 241 ? -12.306 16.111 22.938 1.00 85.81 241 PRO A CA 1
ATOM 1949 C C . PRO A 1 241 ? -12.546 16.182 21.425 1.00 85.81 241 PRO A C 1
ATOM 1951 O O . PRO A 1 241 ? -13.680 16.370 20.992 1.00 85.81 241 PRO A O 1
ATOM 1954 N N . VAL A 1 242 ? -11.507 15.956 20.614 1.00 85.69 242 VAL A N 1
ATOM 1955 C CA . VAL A 1 242 ? -11.611 15.964 19.146 1.00 85.69 242 VAL A CA 1
ATOM 1956 C C . VAL A 1 242 ? -12.545 14.851 18.679 1.00 85.69 242 VAL A C 1
ATOM 1958 O O . VAL A 1 242 ? -13.466 15.104 17.904 1.00 85.69 242 VAL A O 1
ATOM 1961 N N . ARG A 1 243 ? -12.403 13.635 19.221 1.00 85.56 243 ARG A N 1
ATOM 1962 C CA . ARG A 1 243 ? -13.322 12.525 18.915 1.00 85.56 243 ARG A CA 1
ATOM 1963 C C . ARG A 1 243 ? -14.771 12.843 19.277 1.00 85.56 243 ARG A C 1
ATOM 1965 O O . ARG A 1 243 ? -15.669 12.480 18.520 1.00 85.56 243 ARG A O 1
ATOM 1972 N N . ALA A 1 244 ? -15.013 13.497 20.413 1.00 88.12 244 ALA A N 1
ATOM 1973 C CA . ALA A 1 244 ? -16.358 13.895 20.822 1.00 88.12 244 ALA A CA 1
ATOM 1974 C C . ALA A 1 244 ? -16.966 14.907 19.840 1.00 88.12 244 ALA A C 1
ATOM 1976 O O . ALA A 1 244 ? -18.099 14.719 19.396 1.00 88.12 244 ALA A O 1
ATOM 1977 N N . VAL A 1 245 ? -16.188 15.916 19.430 1.00 90.62 245 VAL A N 1
ATOM 1978 C CA . VAL A 1 245 ? -16.605 16.902 18.422 1.00 90.62 245 VAL A CA 1
ATOM 1979 C C . VAL A 1 245 ? -16.922 16.215 17.093 1.00 90.62 245 VAL A C 1
ATOM 1981 O O . VAL A 1 245 ? -18.022 16.384 16.571 1.00 90.62 245 VAL A O 1
ATOM 1984 N N . LEU A 1 246 ? -16.022 15.374 16.574 1.00 91.56 246 LEU A N 1
ATOM 1985 C CA . LEU A 1 246 ? -16.242 14.648 15.317 1.00 91.56 246 LEU A CA 1
ATOM 1986 C C . LEU A 1 246 ? -17.510 13.781 15.372 1.00 91.56 246 LEU A C 1
ATOM 1988 O O . LEU A 1 246 ? -18.308 13.773 14.435 1.00 91.56 246 LEU A O 1
ATOM 1992 N N . ARG A 1 247 ? -17.758 13.096 16.495 1.00 91.31 247 ARG A N 1
ATOM 1993 C CA . ARG A 1 247 ? -18.968 12.279 16.685 1.00 91.31 247 ARG A CA 1
ATOM 1994 C C . ARG A 1 247 ? -20.261 13.093 16.718 1.00 91.31 247 ARG A C 1
ATOM 1996 O O . ARG A 1 247 ? -21.302 12.518 16.407 1.00 91.31 247 ARG A O 1
ATOM 2003 N N . ALA A 1 248 ? -20.213 14.386 17.032 1.00 94.19 248 ALA A N 1
ATOM 2004 C CA . ALA A 1 248 ? -21.376 15.273 17.012 1.00 94.19 248 ALA A CA 1
ATOM 2005 C C . ALA A 1 248 ? -21.653 15.885 15.624 1.00 94.19 248 ALA A C 1
ATOM 2007 O O . ALA A 1 248 ? -22.785 16.267 15.330 1.00 94.19 248 ALA A O 1
ATOM 2008 N N . LEU A 1 249 ? -20.647 15.966 14.744 1.00 94.06 249 LEU A N 1
ATOM 2009 C CA . LEU A 1 249 ? -20.797 16.596 13.429 1.00 94.06 249 LEU A CA 1
ATOM 2010 C C . LEU A 1 249 ? -21.639 15.745 12.462 1.00 94.06 249 LEU A C 1
ATOM 2012 O O . LEU A 1 249 ? -21.476 14.523 12.424 1.00 94.06 249 LEU A O 1
ATOM 2016 N N . PRO A 1 250 ? -22.481 16.344 11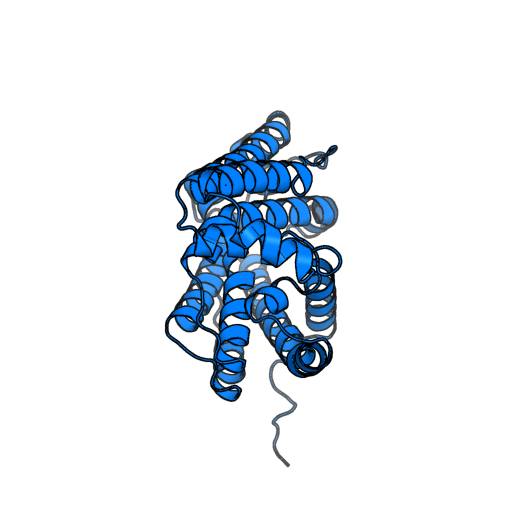.599 1.00 95.62 250 PRO A N 1
ATOM 2017 C CA . PRO A 1 250 ? -23.191 15.614 10.546 1.00 95.62 250 PRO A CA 1
ATOM 2018 C C . PRO A 1 250 ? -22.236 14.934 9.555 1.00 95.62 250 PRO A C 1
ATOM 2020 O O . PRO A 1 250 ? -21.183 15.480 9.231 1.00 95.62 250 PRO A O 1
ATOM 2023 N N . THR A 1 251 ? -22.624 13.783 8.993 1.00 93.19 251 THR A N 1
ATOM 2024 C CA . THR A 1 251 ? -21.764 13.000 8.075 1.00 93.19 251 THR A CA 1
ATOM 2025 C C . THR A 1 251 ? -21.289 13.808 6.865 1.00 93.19 251 THR A C 1
ATOM 2027 O O . THR A 1 251 ? -20.127 13.713 6.497 1.00 93.19 251 THR A O 1
ATOM 2030 N N . ARG A 1 252 ? -22.132 14.686 6.304 1.00 94.19 252 ARG A N 1
ATOM 2031 C CA . ARG A 1 252 ? -21.734 15.588 5.205 1.00 94.19 252 ARG A CA 1
ATOM 2032 C C . ARG A 1 252 ? -20.588 16.536 5.581 1.00 94.19 252 ARG A C 1
ATOM 2034 O O . ARG A 1 252 ? -19.727 16.816 4.758 1.00 94.19 252 ARG A O 1
ATOM 2041 N N . VAL A 1 253 ? -20.578 17.018 6.827 1.00 95.25 253 VAL A N 1
ATOM 2042 C CA . VAL A 1 253 ? -19.530 17.911 7.337 1.00 95.25 253 VAL A CA 1
ATOM 2043 C C . VAL A 1 253 ? -18.257 17.107 7.564 1.00 95.25 253 VAL A C 1
ATOM 2045 O O . VAL A 1 253 ? -17.189 17.540 7.149 1.00 95.25 253 VAL A O 1
ATOM 2048 N N . LEU A 1 254 ? -18.381 15.906 8.136 1.00 92.69 254 LEU A N 1
ATOM 2049 C CA . LEU A 1 254 ? -17.261 14.982 8.302 1.00 92.69 254 LEU A CA 1
ATOM 2050 C C . LEU A 1 254 ? -16.631 14.588 6.963 1.00 92.69 254 LEU A C 1
ATOM 2052 O O . LEU A 1 254 ? -15.414 14.600 6.856 1.00 92.69 254 LEU A O 1
ATOM 2056 N N . ALA A 1 255 ? -17.413 14.283 5.932 1.00 91.44 255 ALA A N 1
ATOM 2057 C CA . ALA A 1 255 ? -16.864 13.949 4.622 1.00 91.44 255 ALA A CA 1
ATOM 2058 C C . ALA A 1 255 ? -16.116 15.141 3.998 1.00 91.44 255 ALA A C 1
ATOM 2060 O O . ALA A 1 255 ? -15.004 14.981 3.502 1.00 91.44 255 ALA A O 1
ATOM 2061 N N . ALA A 1 256 ? -16.685 16.350 4.080 1.00 93.38 256 ALA A N 1
ATOM 2062 C CA . ALA A 1 256 ? -16.056 17.559 3.546 1.00 93.38 256 ALA A CA 1
ATOM 2063 C C . ALA A 1 256 ? -14.762 17.936 4.290 1.00 93.38 256 ALA A C 1
ATOM 2065 O O . ALA A 1 256 ? -13.796 18.389 3.679 1.00 93.38 256 ALA A O 1
ATOM 2066 N N . LEU A 1 257 ? -14.731 17.759 5.611 1.00 92.31 257 LEU A N 1
ATOM 2067 C CA . LEU A 1 257 ? -13.531 17.972 6.417 1.00 92.31 257 LEU A CA 1
ATOM 2068 C C . LEU A 1 257 ? -12.470 16.890 6.145 1.00 92.31 257 LEU A C 1
ATOM 2070 O O . LEU A 1 257 ? -11.299 17.230 6.009 1.00 92.31 257 LEU A O 1
ATOM 2074 N N . ALA A 1 258 ? -12.863 15.624 5.980 1.00 89.50 258 ALA A N 1
ATOM 2075 C CA . ALA A 1 258 ? -11.941 1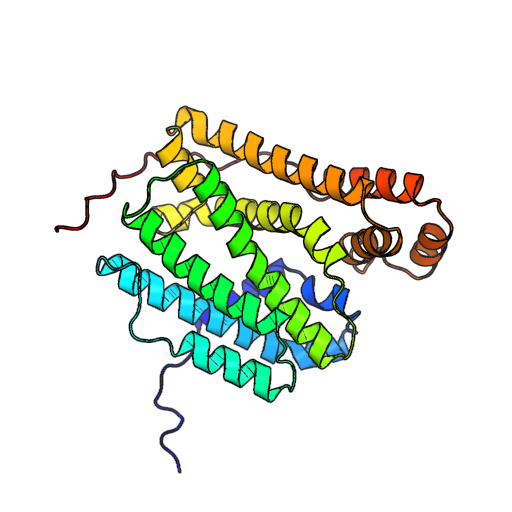4.528 5.688 1.00 89.50 258 ALA A CA 1
ATOM 2076 C C . ALA A 1 258 ? -11.285 14.719 4.317 1.00 89.50 258 ALA A C 1
ATOM 2078 O O . ALA A 1 258 ? -10.082 14.534 4.185 1.00 89.50 258 ALA A O 1
ATOM 2079 N N . GLU A 1 259 ? -12.037 15.193 3.321 1.00 90.62 259 GLU A N 1
ATOM 2080 C CA . GLU A 1 259 ? -11.477 15.609 2.033 1.00 90.62 259 GLU A CA 1
ATOM 2081 C C . GLU A 1 259 ? -10.398 16.689 2.189 1.00 90.62 259 GLU A C 1
ATOM 2083 O O . GLU A 1 259 ? -9.342 16.600 1.562 1.00 90.62 259 GLU A O 1
ATOM 2088 N N . LYS A 1 260 ? -10.642 17.711 3.020 1.00 90.69 260 LYS A N 1
ATOM 2089 C CA . LYS A 1 260 ? -9.642 18.757 3.273 1.00 90.69 260 LYS A CA 1
ATOM 2090 C C . LYS A 1 260 ? -8.389 18.184 3.928 1.00 90.69 260 LYS A C 1
ATOM 2092 O O . LYS A 1 260 ? -7.295 18.562 3.529 1.00 90.69 260 LYS A O 1
ATOM 2097 N N . LEU A 1 261 ? -8.546 17.272 4.888 1.00 89.50 261 LEU A N 1
ATOM 2098 C CA . LEU A 1 261 ? -7.417 16.605 5.537 1.00 89.50 261 LEU A CA 1
ATOM 2099 C C . LEU A 1 261 ? -6.632 15.734 4.559 1.00 89.50 261 LEU A C 1
ATOM 2101 O O . LEU A 1 261 ? -5.413 15.820 4.544 1.00 89.50 261 LEU A O 1
ATOM 2105 N N . VAL A 1 262 ? -7.303 14.955 3.706 1.00 90.25 262 VAL A N 1
ATOM 2106 C CA . VAL A 1 262 ? -6.629 14.164 2.666 1.00 90.25 262 VAL A CA 1
ATOM 2107 C C . VAL A 1 262 ? -5.788 15.070 1.771 1.00 90.25 262 VAL A C 1
ATOM 2109 O O . VAL A 1 262 ? -4.608 14.813 1.581 1.00 90.25 262 VAL A O 1
ATOM 2112 N N . ARG A 1 263 ? -6.340 16.185 1.289 1.00 87.12 263 ARG A N 1
ATOM 2113 C CA . ARG A 1 263 ? -5.575 17.132 0.459 1.00 87.12 263 ARG A CA 1
ATOM 2114 C C . ARG A 1 263 ? -4.422 17.808 1.210 1.00 87.12 263 ARG A C 1
ATOM 2116 O O . ARG A 1 263 ? -3.447 18.191 0.577 1.00 87.12 263 ARG A O 1
ATOM 2123 N N . LEU A 1 264 ? -4.555 17.995 2.525 1.00 87.12 264 LEU A N 1
ATOM 2124 C CA . LEU A 1 264 ? -3.533 18.616 3.368 1.00 87.12 264 LEU A CA 1
ATOM 2125 C C . LEU A 1 264 ? -2.377 17.654 3.668 1.00 87.12 264 LEU A C 1
ATOM 2127 O O . LEU A 1 264 ? -1.222 18.047 3.549 1.00 87.12 264 LEU A O 1
ATOM 2131 N N . TYR A 1 265 ? -2.685 16.417 4.063 1.00 85.88 265 TYR A N 1
ATOM 2132 C CA . TYR A 1 265 ? -1.684 15.416 4.441 1.00 85.88 265 TYR A CA 1
ATOM 2133 C C . TYR A 1 265 ? -1.047 14.725 3.235 1.00 85.88 265 TYR A C 1
ATOM 2135 O O . TYR A 1 265 ? 0.112 14.339 3.309 1.00 85.88 265 TYR A O 1
ATOM 2143 N N . PHE A 1 266 ? -1.777 14.599 2.127 1.00 88.44 266 PHE A N 1
ATOM 2144 C CA . PHE A 1 266 ? -1.299 13.975 0.894 1.00 88.44 266 PHE A CA 1
ATOM 2145 C C . PHE A 1 266 ? -1.117 15.042 -0.181 1.00 88.44 266 PHE A C 1
ATOM 2147 O O . PHE A 1 266 ? -1.750 15.029 -1.240 1.00 88.44 266 PHE A O 1
ATOM 2154 N N . ALA A 1 267 ? -0.277 16.028 0.130 1.00 86.56 267 ALA A N 1
ATOM 2155 C CA . ALA A 1 267 ? 0.112 17.034 -0.839 1.00 86.56 267 ALA A CA 1
ATOM 2156 C C . ALA A 1 267 ? 0.911 16.380 -1.974 1.00 86.56 267 ALA A C 1
ATOM 2158 O O . ALA A 1 267 ? 1.706 15.469 -1.750 1.00 86.56 267 ALA A O 1
ATOM 2159 N N . MET A 1 268 ? 0.711 16.867 -3.199 1.00 89.38 268 MET A N 1
ATOM 2160 C CA . MET A 1 268 ? 1.561 16.470 -4.317 1.00 89.38 268 MET A CA 1
ATOM 2161 C C . MET A 1 268 ? 3.027 16.740 -3.991 1.00 89.38 268 MET A C 1
ATOM 2163 O O . MET A 1 268 ? 3.330 17.845 -3.527 1.00 89.38 268 MET A O 1
ATOM 2167 N N . PRO A 1 269 ? 3.937 15.795 -4.286 1.00 86.69 269 PRO A N 1
ATOM 2168 C CA . PRO A 1 269 ? 5.353 16.055 -4.129 1.00 86.69 269 PRO A CA 1
ATOM 2169 C C . PRO A 1 269 ? 5.729 17.257 -5.000 1.00 86.69 269 PRO A C 1
ATOM 2171 O O . PRO A 1 269 ? 5.305 17.386 -6.162 1.00 86.69 269 PRO A O 1
ATOM 2174 N N . ALA A 1 270 ? 6.497 18.175 -4.409 1.00 86.19 270 ALA A N 1
ATOM 2175 C CA . ALA A 1 270 ? 6.997 19.346 -5.119 1.00 86.19 270 ALA A CA 1
ATOM 2176 C C . ALA A 1 270 ? 7.844 18.894 -6.316 1.00 86.19 270 ALA A C 1
ATOM 2178 O O . ALA A 1 270 ? 7.629 19.348 -7.443 1.00 86.19 270 ALA A O 1
ATOM 2179 N N . GLU A 1 271 ? 8.700 17.899 -6.086 1.00 88.19 271 GLU A N 1
ATOM 2180 C CA . GLU A 1 271 ? 9.585 17.316 -7.083 1.00 88.19 271 GLU A CA 1
ATOM 2181 C C . GLU A 1 271 ? 9.316 15.819 -7.236 1.00 88.19 271 GLU A C 1
ATOM 2183 O O . GLU A 1 271 ? 9.222 15.084 -6.260 1.00 88.19 271 GLU A O 1
ATOM 2188 N N . ILE A 1 272 ? 9.181 15.383 -8.487 1.00 93.06 272 ILE A N 1
ATOM 2189 C CA . ILE A 1 272 ? 9.261 13.972 -8.878 1.00 93.06 272 ILE A CA 1
ATOM 2190 C C . ILE A 1 272 ? 10.660 13.799 -9.478 1.00 93.06 272 ILE A C 1
ATOM 2192 O O . ILE A 1 272 ? 11.066 14.672 -10.264 1.00 93.06 272 ILE A O 1
ATOM 2196 N N . PRO A 1 273 ? 11.406 12.727 -9.155 1.00 94.38 273 PRO A N 1
ATOM 2197 C CA . PRO A 1 273 ? 12.759 12.520 -9.662 1.00 94.38 273 PRO A CA 1
ATOM 2198 C C . PRO A 1 273 ? 12.817 12.576 -11.193 1.00 94.38 273 PRO A C 1
ATOM 2200 O O . PRO A 1 273 ? 11.806 12.448 -11.893 1.00 94.38 273 PRO A O 1
ATOM 2203 N N . ALA A 1 274 ? 13.994 12.905 -11.727 1.00 93.75 274 ALA A N 1
ATOM 2204 C CA . ALA A 1 274 ? 14.192 13.008 -13.170 1.00 93.75 274 ALA A CA 1
ATOM 2205 C C . ALA A 1 274 ? 14.157 11.603 -13.769 1.00 93.75 274 ALA A C 1
ATOM 2207 O O . ALA A 1 274 ? 15.020 10.807 -13.405 1.00 93.75 274 ALA A O 1
ATOM 2208 N N . PRO A 1 275 ? 13.190 11.279 -14.648 1.00 93.25 275 PRO A N 1
ATOM 2209 C CA . PRO A 1 275 ? 13.128 9.951 -15.214 1.00 93.25 275 PRO A CA 1
ATOM 2210 C C . PRO A 1 275 ? 14.347 9.721 -16.103 1.00 93.25 275 PRO A C 1
ATOM 2212 O O . PRO A 1 275 ? 14.762 10.607 -16.855 1.00 93.25 275 PRO A O 1
ATOM 2215 N N . VAL A 1 276 ? 14.910 8.527 -16.012 1.00 91.56 276 VAL A N 1
ATOM 2216 C CA . VAL A 1 276 ? 16.001 8.063 -16.866 1.00 91.56 276 VAL A CA 1
ATOM 2217 C C . VAL A 1 276 ? 15.404 7.218 -17.986 1.00 91.56 276 VAL A C 1
ATOM 2219 O O . VAL A 1 276 ? 14.369 6.582 -17.809 1.00 91.56 276 VAL A O 1
ATOM 2222 N N . ALA A 1 277 ? 16.029 7.243 -19.164 1.00 86.62 277 ALA A N 1
ATOM 2223 C CA . ALA A 1 277 ? 15.612 6.392 -20.269 1.00 86.62 277 ALA A CA 1
ATOM 2224 C C . ALA A 1 277 ? 15.725 4.914 -19.877 1.00 86.62 277 ALA A C 1
ATOM 2226 O O . ALA A 1 277 ? 16.776 4.455 -19.432 1.00 86.62 277 ALA A O 1
ATOM 2227 N N . GLU A 1 278 ? 14.639 4.180 -20.081 1.00 81.44 278 GLU A N 1
ATOM 2228 C CA . GLU A 1 278 ? 14.581 2.760 -19.770 1.00 81.44 278 GLU A CA 1
ATOM 2229 C C . GLU A 1 278 ? 15.333 1.945 -20.814 1.00 81.44 278 GLU A C 1
ATOM 2231 O O . GLU A 1 278 ? 15.228 2.187 -22.022 1.00 81.44 278 GLU A O 1
ATOM 2236 N N . ARG A 1 279 ? 16.087 0.949 -20.346 1.00 72.69 279 ARG A N 1
ATOM 2237 C CA . ARG A 1 279 ? 16.656 -0.054 -21.242 1.00 72.69 279 ARG A CA 1
ATOM 2238 C C . ARG A 1 279 ? 15.494 -0.870 -21.793 1.00 72.69 279 ARG A C 1
ATOM 2240 O O . ARG A 1 279 ? 14.643 -1.329 -21.036 1.00 72.69 279 ARG A O 1
ATOM 2247 N N . THR A 1 280 ? 15.428 -1.028 -23.112 1.00 63.84 280 THR A N 1
ATOM 2248 C CA . THR A 1 280 ? 14.438 -1.922 -23.717 1.00 63.84 280 THR A CA 1
ATOM 2249 C C . THR A 1 280 ? 14.636 -3.317 -23.119 1.00 63.84 280 THR A C 1
ATOM 2251 O O . THR A 1 280 ? 15.772 -3.801 -23.164 1.00 63.84 280 THR A O 1
ATOM 2254 N N . PRO A 1 281 ? 13.591 -3.958 -22.558 1.00 62.72 281 PRO A N 1
ATOM 2255 C CA . PRO A 1 281 ? 13.705 -5.326 -22.076 1.00 62.72 281 PRO A CA 1
ATOM 2256 C C . PRO A 1 281 ? 14.236 -6.194 -23.214 1.00 62.72 281 PRO A C 1
ATOM 2258 O O . PRO A 1 281 ? 13.676 -6.181 -24.313 1.00 62.72 281 PRO A O 1
ATOM 2261 N N . VAL A 1 282 ? 15.340 -6.902 -22.982 1.00 55.28 282 VAL A N 1
ATOM 2262 C CA . VAL A 1 282 ? 15.778 -7.936 -23.918 1.00 55.28 282 VAL A CA 1
ATOM 2263 C C . VAL A 1 282 ? 14.750 -9.055 -23.779 1.00 55.28 282 VAL A C 1
ATOM 2265 O O . VAL A 1 282 ? 14.598 -9.555 -22.664 1.00 55.28 282 VAL A O 1
ATOM 2268 N N . PRO A 1 283 ? 14.009 -9.424 -24.841 1.00 55.59 283 PRO A N 1
ATOM 2269 C CA . PRO A 1 283 ? 13.048 -10.513 -24.748 1.00 55.59 283 PRO A CA 1
ATOM 2270 C C . PRO A 1 283 ? 13.753 -11.743 -24.184 1.00 55.59 283 PRO A C 1
ATOM 2272 O O . PRO A 1 283 ? 14.852 -12.071 -24.645 1.00 55.59 283 PRO A O 1
ATOM 2275 N N . ALA A 1 284 ? 13.142 -12.398 -23.194 1.00 56.09 284 ALA A N 1
ATOM 2276 C CA . ALA A 1 284 ? 13.628 -13.686 -22.726 1.00 56.09 284 ALA A CA 1
ATOM 2277 C C . ALA A 1 284 ? 13.810 -14.589 -23.955 1.00 56.09 284 ALA A C 1
ATOM 2279 O O . ALA A 1 284 ? 12.902 -14.710 -24.782 1.00 56.09 284 ALA A O 1
ATOM 2280 N N . LEU A 1 285 ? 15.022 -15.121 -24.135 1.00 46.97 285 LEU A N 1
ATOM 2281 C CA . LEU A 1 285 ? 15.318 -16.035 -25.233 1.00 46.97 285 LEU A CA 1
ATOM 2282 C C . LEU A 1 285 ? 14.349 -17.2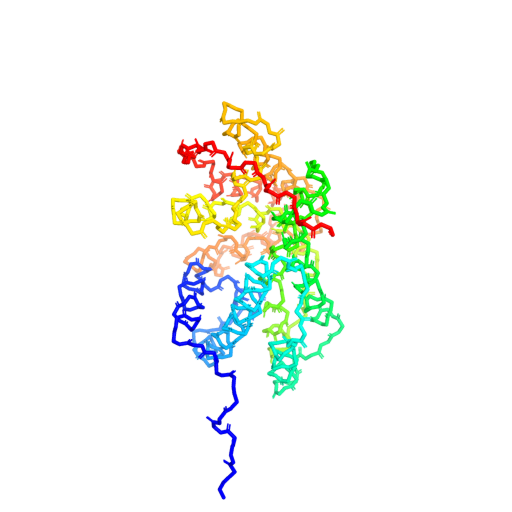17 -25.114 1.00 46.97 285 LEU A C 1
ATOM 2284 O O . LEU A 1 285 ? 14.381 -17.930 -24.113 1.00 46.97 285 LEU A O 1
ATOM 2288 N N . ALA A 1 286 ? 13.462 -17.342 -26.104 1.00 45.53 286 ALA A N 1
ATOM 2289 C CA . ALA A 1 286 ? 12.487 -18.423 -26.211 1.00 45.53 286 ALA A CA 1
ATOM 2290 C C . ALA A 1 286 ? 13.159 -19.788 -26.405 1.00 45.53 286 ALA A C 1
ATOM 2292 O O . ALA A 1 286 ? 14.220 -19.837 -27.076 1.00 45.53 286 ALA A O 1
#

Secondary structure (DSSP, 8-state):
--STTSS-PPPHHHHHHHHHHHHHHTTHHHHHTT--HHHHHHHHHHHHHHHHHHHHHHHHHHHHHHTT-S--S--HHHHHHHHHHHHTT---HHHHHHHHHHHHHHHHHHHHHTT-S---HHHHHHHHHHHTHHHHHHHHHHHHHHTPPP-HHHHHHHHHHHHHHHHHHHHHHHHHHHHHT---HHHHHHHHH-HHHHHHHHHHHHHHHHHHHHHHHHHS-HHHHHHHHHHHS-TTT--HHHHHHHHHS-HHHHHHHHHHHHHHHSPPPS-PPPPPPPPPPPPP--

Foldseek 3Di:
DDPVPPDDDLDPVLLVVLVVVCVVCVCLLVLQLVDDPVRCVVCVVLSSVLSSLLVSLLVQQVVCLVVLALDHPDPVSLVVNQVSLVVLVLDDPLLVVLSVLSSVLSSLQSCVLQVVDDLDPVSLVSSLLSVLCSSVNVSSSVCSSSVHDDDVLLCVLCSLVSSLVQLVVLQVCVVVCVVVVHDGSLLSLCVVPNQVCSVVVNLVSSVVSLVSSLVSLQVGDLVSLLVLCSSLVPPVRPDPVNSVVSVPDDSNVSSVVSSVSSCVVSPDPPDRDRDDRDDDNDNDDD

Sequence (286 aa):
MSDYWQEHHISYQMNARAHRFLDYLNGFNLRFGHYTAAEAARVRPLMVQYYGLMYKGDFLYEQAQRMGSSTITDHSWKHEMIELIKGYDAWDGGVAHVVDELERYYVLEGRIMLGEVELTQEVFAEVCDIRSLVVNGLTRVLNNIKGVPTDDGLFHVLRPLAAFLDMIDDFESYAEDVAEDCFSSLRLLVRMHGVDQARVKAREYLSGQLAEAVARIRRAPRHTVLGVYQVLLLDKENVAPVRAVLRALPTRVLAALAEKLVRLYFAMPAEIPAPVAERTPVPALA

Radius of gyration: 19.93 Å; chains: 1; bounding box: 44×50×52 Å